Protein AF-A0A0L8VG23-F1 (afdb_monomer_lite)

InterPro domains:
  IPR011577 Cytochrome b561, bacterial/Ni-hydrogenase [PF01292] (13-163)
  IPR016174 Di-haem cytochrome, transmembrane [SSF81342] (13-159)
  IPR051542 Hydrogenase-associated cytochrome [PTHR30485] (13-173)

pLDDT: mean 71.66, std 18.31, range [28.86, 96.94]

Structure (mmCIF, N/CA/C/O backbone):
data_AF-A0A0L8VG23-F1
#
_entry.id   AF-A0A0L8VG23-F1
#
loop_
_atom_site.group_PDB
_atom_site.id
_atom_site.type_symbol
_atom_site.label_atom_id
_atom_site.label_alt_id
_atom_site.label_comp_id
_atom_site.label_asym_id
_atom_site.label_entity_id
_atom_site.label_seq_id
_atom_site.pdbx_PDB_ins_code
_atom_site.Cartn_x
_atom_site.Cartn_y
_atom_site.Cartn_z
_atom_site.occupancy
_atom_site.B_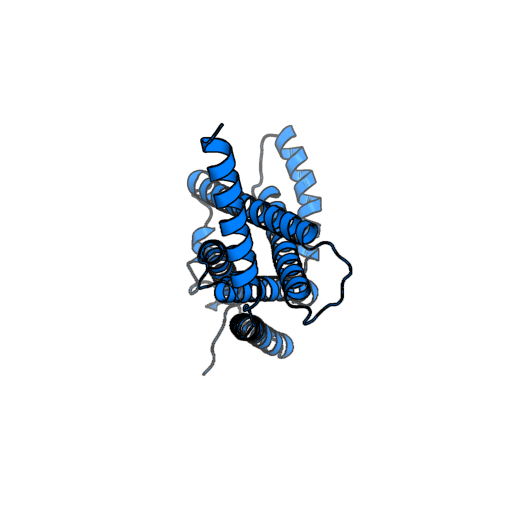iso_or_equiv
_atom_site.auth_seq_id
_atom_site.auth_comp_id
_atom_site.auth_asym_id
_atom_site.auth_atom_id
_atom_site.pdbx_PDB_model_num
ATOM 1 N N . MET A 1 1 ? -33.058 -12.745 -4.933 1.00 34.56 1 MET A N 1
ATOM 2 C CA . MET A 1 1 ? -31.793 -13.229 -4.343 1.00 34.56 1 MET A CA 1
ATOM 3 C C . MET A 1 1 ? -31.110 -12.027 -3.694 1.00 34.56 1 MET A C 1
ATOM 5 O O . MET A 1 1 ? -30.449 -11.268 -4.379 1.00 34.56 1 MET A O 1
ATOM 9 N N . ASN A 1 2 ? -31.400 -11.758 -2.414 1.00 28.86 2 ASN A N 1
ATOM 10 C CA . ASN A 1 2 ? -30.954 -10.539 -1.722 1.00 28.86 2 ASN A CA 1
ATOM 11 C C . ASN A 1 2 ? -29.687 -10.835 -0.917 1.00 28.86 2 ASN A C 1
ATOM 13 O O . ASN A 1 2 ? -29.766 -11.277 0.230 1.00 28.86 2 ASN A O 1
ATOM 17 N N . THR A 1 3 ? -28.518 -10.598 -1.505 1.00 36.22 3 THR A N 1
ATOM 18 C CA . THR A 1 3 ? -27.244 -10.644 -0.782 1.00 36.22 3 THR A CA 1
ATOM 19 C C . THR A 1 3 ? -27.157 -9.429 0.141 1.00 36.22 3 THR A C 1
ATOM 21 O O . THR A 1 3 ? -26.782 -8.338 -0.277 1.00 36.22 3 THR A O 1
ATOM 24 N N . LYS A 1 4 ? -27.553 -9.604 1.408 1.00 44.03 4 LYS A N 1
ATOM 25 C CA . LYS A 1 4 ? -27.347 -8.622 2.482 1.00 44.03 4 LYS A CA 1
ATOM 26 C C . LYS A 1 4 ? -25.858 -8.583 2.831 1.00 44.03 4 LYS A C 1
ATOM 28 O O . LYS A 1 4 ? -25.411 -9.293 3.730 1.00 44.03 4 LYS A O 1
ATOM 33 N N . ILE A 1 5 ? -25.080 -7.782 2.111 1.00 48.81 5 ILE A N 1
ATOM 34 C CA . ILE A 1 5 ? -23.679 -7.546 2.460 1.00 48.81 5 ILE A CA 1
ATOM 35 C C . ILE A 1 5 ? -23.680 -6.539 3.608 1.00 48.81 5 ILE A C 1
ATOM 37 O O . ILE A 1 5 ? -23.921 -5.353 3.422 1.00 48.81 5 ILE A O 1
ATOM 41 N N . SER A 1 6 ? -23.450 -7.006 4.833 1.00 49.41 6 SER A N 1
ATOM 42 C CA . SER A 1 6 ? -23.341 -6.082 5.959 1.00 49.41 6 SER A CA 1
ATOM 43 C C . SER A 1 6 ? -22.133 -5.157 5.751 1.00 49.41 6 SER A C 1
ATOM 45 O O . SER A 1 6 ? -21.069 -5.592 5.316 1.00 49.41 6 SER A O 1
ATOM 47 N N . THR A 1 7 ? -22.247 -3.875 6.098 1.00 50.28 7 THR A N 1
ATOM 48 C CA . THR A 1 7 ? -21.127 -2.909 6.016 1.00 50.28 7 THR A CA 1
ATOM 49 C C . THR A 1 7 ? -19.882 -3.331 6.814 1.00 50.28 7 THR A C 1
ATOM 51 O O . THR A 1 7 ? -18.786 -2.826 6.566 1.00 50.28 7 THR A O 1
ATOM 54 N N . LEU A 1 8 ? -20.036 -4.259 7.767 1.00 49.31 8 LEU A N 1
ATOM 55 C CA . LEU A 1 8 ? -18.946 -4.907 8.494 1.00 49.31 8 LEU A CA 1
ATOM 56 C C . LEU A 1 8 ? -18.201 -5.919 7.606 1.00 49.31 8 LEU A C 1
ATOM 58 O O . LEU A 1 8 ? -16.974 -5.918 7.596 1.00 49.31 8 LEU A O 1
ATOM 62 N N . SER A 1 9 ? -18.929 -6.699 6.800 1.00 60.06 9 SER A N 1
ATOM 63 C CA . SER A 1 9 ? -18.378 -7.662 5.834 1.00 60.06 9 SER A CA 1
ATOM 64 C C . SER A 1 9 ? -17.451 -6.984 4.821 1.00 60.06 9 SER A C 1
ATOM 66 O O . SER A 1 9 ? -16.362 -7.483 4.568 1.00 60.06 9 SER A O 1
ATOM 68 N N . ILE A 1 10 ? -17.826 -5.807 4.309 1.00 66.31 10 ILE A N 1
ATOM 69 C CA . ILE A 1 10 ? -17.029 -5.059 3.315 1.00 66.31 10 ILE A CA 1
ATOM 70 C C . ILE A 1 10 ? -15.673 -4.628 3.892 1.00 66.31 10 ILE A C 1
ATOM 72 O O . ILE A 1 10 ? -14.645 -4.733 3.229 1.00 66.31 10 ILE A O 1
ATOM 76 N N . LYS A 1 11 ? -15.649 -4.173 5.151 1.00 68.19 11 LYS A N 1
ATOM 77 C CA . LYS A 1 11 ? -14.408 -3.745 5.818 1.00 68.19 11 LYS A CA 1
ATOM 78 C C . LYS A 1 11 ? -13.469 -4.919 6.091 1.00 68.19 11 LYS A C 1
ATOM 80 O O . LYS A 1 11 ? -12.262 -4.758 5.946 1.00 68.19 11 LYS A O 1
ATOM 85 N N . SER A 1 12 ? -14.009 -6.074 6.475 1.00 71.00 12 SER A N 1
ATOM 86 C CA . SER A 1 12 ? -13.199 -7.273 6.696 1.00 71.00 12 SER A CA 1
ATOM 87 C C . SER A 1 12 ? -12.631 -7.810 5.385 1.00 71.00 12 SER A C 1
ATOM 89 O O . SER A 1 12 ? -11.445 -8.112 5.331 1.00 71.00 12 SER A O 1
ATOM 91 N N . ILE A 1 13 ? -13.437 -7.867 4.318 1.00 78.00 13 ILE A N 1
ATOM 92 C CA . ILE A 1 13 ? -12.975 -8.292 2.985 1.00 78.00 13 ILE A CA 1
ATOM 93 C C . ILE A 1 13 ? -11.853 -7.372 2.491 1.00 78.00 13 ILE A C 1
ATOM 95 O O . ILE A 1 13 ? -10.824 -7.864 2.047 1.00 78.00 13 ILE A O 1
ATOM 99 N N . PHE A 1 14 ? -12.006 -6.052 2.653 1.00 82.75 14 PHE A N 1
ATOM 100 C CA . PHE A 1 14 ? -10.948 -5.086 2.340 1.00 82.75 14 PHE A CA 1
ATOM 101 C C . PHE A 1 14 ? -9.645 -5.399 3.065 1.00 82.75 14 PHE A C 1
ATOM 103 O O . PHE A 1 14 ? -8.593 -5.455 2.442 1.00 82.75 14 PHE A O 1
ATOM 110 N N . HIS A 1 15 ? -9.720 -5.570 4.386 1.00 83.94 15 HIS A N 1
ATOM 111 C CA . HIS A 1 15 ? -8.539 -5.796 5.206 1.00 83.94 15 HIS A CA 1
ATOM 112 C C . HIS A 1 15 ? -7.821 -7.084 4.800 1.00 83.94 15 HIS A C 1
ATOM 114 O O . HIS A 1 15 ? -6.607 -7.066 4.644 1.00 83.94 15 HIS A O 1
ATOM 120 N N . TRP A 1 16 ? -8.564 -8.169 4.567 1.00 87.81 16 TRP A N 1
ATOM 121 C CA . TRP A 1 16 ? -7.981 -9.436 4.130 1.00 87.81 16 TRP A CA 1
ATOM 122 C C . TRP A 1 16 ? -7.393 -9.360 2.725 1.00 87.81 16 TRP A C 1
ATOM 124 O O . TRP A 1 16 ? -6.304 -9.875 2.512 1.00 87.81 16 TRP A O 1
ATOM 134 N N . PHE A 1 17 ? -8.051 -8.684 1.782 1.00 90.81 17 PHE A N 1
ATOM 135 C CA . PHE A 1 17 ? -7.480 -8.474 0.450 1.00 90.81 17 PHE A CA 1
ATOM 136 C C . PHE A 1 17 ? -6.232 -7.597 0.490 1.00 90.81 17 PHE A C 1
ATOM 138 O O . PHE A 1 17 ? -5.271 -7.893 -0.209 1.00 90.81 17 PHE A O 1
ATOM 145 N N . LEU A 1 18 ? -6.215 -6.564 1.334 1.00 90.50 18 LEU A N 1
ATOM 146 C CA . LEU A 1 18 ? -5.037 -5.727 1.525 1.00 90.50 18 LEU A CA 1
ATOM 147 C C . LEU A 1 18 ? -3.883 -6.526 2.144 1.00 90.50 18 LEU A C 1
ATOM 149 O O . LEU A 1 18 ? -2.765 -6.440 1.655 1.00 90.50 18 LEU A O 1
ATOM 153 N N . ALA A 1 19 ? -4.160 -7.315 3.186 1.00 91.31 19 ALA A N 1
ATOM 154 C CA . ALA A 1 19 ? -3.159 -8.137 3.859 1.00 91.31 19 ALA A CA 1
ATOM 155 C C . ALA A 1 19 ? -2.588 -9.209 2.922 1.00 91.31 19 ALA A C 1
ATOM 157 O O . ALA A 1 19 ? -1.376 -9.295 2.769 1.00 91.31 19 ALA A O 1
ATOM 158 N N . ILE A 1 20 ? -3.451 -9.975 2.245 1.00 93.19 20 ILE A N 1
ATOM 159 C CA . ILE A 1 20 ? -3.029 -11.010 1.291 1.00 93.19 20 ILE A CA 1
ATOM 160 C C . ILE A 1 20 ? -2.290 -10.380 0.108 1.00 93.19 20 ILE A C 1
ATOM 162 O O . ILE A 1 20 ? -1.244 -10.885 -0.277 1.00 93.19 20 ILE A O 1
ATOM 166 N N . GLY A 1 21 ? -2.801 -9.277 -0.447 1.00 92.56 21 GLY A N 1
ATOM 167 C CA . GLY A 1 21 ? -2.172 -8.586 -1.570 1.00 92.56 21 GLY A CA 1
ATOM 168 C C . GLY A 1 21 ? -0.791 -8.041 -1.219 1.00 92.56 21 GLY A C 1
ATOM 169 O O . GLY A 1 21 ? 0.149 -8.249 -1.975 1.00 92.56 21 GLY A O 1
ATOM 170 N N . PHE A 1 22 ? -0.643 -7.416 -0.048 1.00 93.62 22 PHE A N 1
ATOM 171 C CA . PHE A 1 22 ? 0.657 -6.951 0.438 1.00 93.62 22 PHE A CA 1
ATOM 172 C C . PHE A 1 22 ? 1.629 -8.116 0.643 1.00 93.62 22 PHE A C 1
ATOM 174 O O . PHE A 1 22 ? 2.747 -8.071 0.143 1.00 93.62 22 PHE A O 1
ATOM 181 N N . THR A 1 23 ? 1.207 -9.174 1.343 1.00 93.00 23 THR A N 1
ATOM 182 C CA . THR A 1 23 ? 2.065 -10.339 1.591 1.00 93.00 23 THR A CA 1
ATOM 183 C C . THR A 1 23 ? 2.477 -11.023 0.290 1.00 93.00 23 THR A C 1
ATOM 185 O O . THR A 1 23 ? 3.630 -11.414 0.156 1.00 93.00 23 THR A O 1
ATOM 188 N N . ALA A 1 24 ? 1.562 -11.143 -0.674 1.00 92.62 24 ALA A N 1
ATOM 189 C CA . ALA A 1 24 ? 1.871 -11.708 -1.978 1.00 92.62 24 ALA A CA 1
ATOM 190 C C . ALA A 1 24 ? 2.872 -10.838 -2.750 1.00 92.62 24 ALA A C 1
ATOM 192 O O . ALA A 1 24 ? 3.842 -11.392 -3.253 1.00 92.62 24 ALA A O 1
ATOM 193 N N . ALA A 1 25 ? 2.687 -9.510 -2.777 1.00 91.94 25 ALA A N 1
ATOM 194 C CA . ALA A 1 25 ? 3.632 -8.579 -3.402 1.00 91.94 25 ALA A CA 1
ATOM 195 C C . ALA A 1 25 ? 5.033 -8.692 -2.782 1.00 91.94 25 ALA A C 1
ATOM 197 O O . ALA A 1 25 ? 6.009 -8.864 -3.510 1.00 91.94 25 ALA A O 1
ATOM 198 N N . TYR A 1 26 ? 5.109 -8.671 -1.448 1.00 90.56 26 TYR A N 1
ATOM 199 C CA . TYR A 1 26 ? 6.366 -8.751 -0.704 1.00 90.56 26 TYR A CA 1
ATOM 200 C C . TYR A 1 26 ? 7.107 -10.066 -0.969 1.00 90.56 26 TYR A C 1
ATOM 202 O O . TYR A 1 26 ? 8.275 -10.057 -1.317 1.00 90.56 26 TYR A O 1
ATOM 210 N N . ILE A 1 27 ? 6.415 -11.208 -0.896 1.00 90.62 27 ILE A N 1
ATOM 211 C CA . ILE A 1 27 ? 7.039 -12.514 -1.165 1.00 90.62 27 ILE A CA 1
ATOM 212 C C . ILE A 1 27 ? 7.449 -12.644 -2.637 1.00 90.62 27 ILE A C 1
ATOM 214 O O . ILE A 1 27 ? 8.449 -13.281 -2.937 1.00 90.62 27 ILE A O 1
ATOM 218 N N . SER A 1 28 ? 6.670 -12.086 -3.568 1.00 87.44 28 SER A N 1
ATOM 219 C CA . SER A 1 28 ? 6.955 -12.207 -5.003 1.00 87.44 28 SER A CA 1
ATOM 220 C C . SER A 1 28 ? 8.163 -11.402 -5.479 1.00 87.44 28 SER A C 1
ATOM 222 O O . SER A 1 28 ? 8.657 -11.687 -6.565 1.00 87.44 28 SER A O 1
ATOM 224 N N . GLU A 1 29 ? 8.632 -10.433 -4.690 1.00 81.56 29 GLU A N 1
ATOM 225 C CA . GLU A 1 29 ? 9.819 -9.629 -5.003 1.00 81.56 29 GLU A CA 1
ATOM 226 C C . GLU A 1 29 ? 11.081 -10.492 -5.147 1.00 81.56 29 GLU A C 1
ATOM 228 O O . GLU A 1 29 ? 11.854 -10.300 -6.083 1.00 81.56 29 GLU A O 1
ATOM 233 N N . ASP A 1 30 ? 11.227 -11.506 -4.289 1.00 75.44 30 ASP A N 1
ATOM 234 C CA . ASP A 1 30 ? 12.396 -12.394 -4.243 1.00 75.44 30 ASP A CA 1
ATOM 235 C C . ASP A 1 30 ? 12.460 -13.401 -5.410 1.00 75.44 30 ASP A C 1
ATOM 237 O O . ASP A 1 30 ? 13.442 -14.130 -5.564 1.00 75.44 30 ASP A O 1
ATOM 241 N N . PHE A 1 31 ? 11.408 -13.501 -6.232 1.00 74.88 31 PHE A N 1
ATOM 242 C CA . PHE A 1 31 ? 11.322 -14.489 -7.307 1.00 74.88 31 PHE A CA 1
ATOM 243 C C . PHE A 1 31 ? 11.469 -13.835 -8.685 1.00 74.88 31 PHE A C 1
ATOM 245 O O . PHE A 1 31 ? 10.490 -13.355 -9.256 1.00 74.88 31 PHE A O 1
ATOM 252 N N . ASP A 1 32 ? 12.653 -13.952 -9.295 1.00 62.41 32 ASP A N 1
ATOM 253 C CA . ASP A 1 32 ? 12.970 -13.373 -10.619 1.00 62.41 32 ASP A CA 1
ATOM 254 C C . ASP A 1 32 ? 12.030 -13.810 -11.761 1.00 62.41 32 ASP A C 1
ATOM 256 O O . ASP A 1 32 ? 11.875 -13.110 -12.756 1.00 62.41 32 ASP A O 1
ATOM 260 N N . ARG A 1 33 ? 11.361 -14.968 -11.651 1.00 64.69 33 ARG A N 1
ATOM 261 C CA . ARG A 1 33 ? 10.379 -15.431 -12.657 1.00 64.69 33 ARG A CA 1
ATOM 262 C C . ARG A 1 33 ? 8.974 -14.852 -12.481 1.00 64.69 33 ARG A C 1
ATOM 264 O O . ARG A 1 33 ? 8.127 -15.072 -13.344 1.00 64.69 33 ARG A O 1
ATOM 271 N N . ASN A 1 34 ? 8.718 -14.145 -11.384 1.00 71.00 34 ASN A N 1
ATOM 272 C CA . ASN A 1 34 ? 7.390 -13.694 -10.979 1.00 71.00 34 ASN A CA 1
ATOM 273 C C . ASN A 1 34 ? 7.326 -12.175 -10.759 1.00 71.00 34 ASN A C 1
ATOM 275 O O . ASN A 1 34 ? 6.441 -11.707 -10.048 1.00 71.00 34 ASN A O 1
ATOM 279 N N . GLU A 1 35 ? 8.190 -11.385 -11.400 1.00 79.38 35 GLU A N 1
ATOM 280 C CA . GLU A 1 35 ? 8.166 -9.916 -11.282 1.00 79.38 35 GLU A CA 1
ATOM 281 C C . GLU A 1 35 ? 6.785 -9.327 -11.636 1.00 79.38 35 GLU A C 1
ATOM 283 O O . GLU A 1 35 ? 6.275 -8.446 -10.945 1.00 79.38 35 GLU A O 1
ATOM 288 N N . ASN A 1 36 ? 6.094 -9.921 -12.616 1.00 86.88 36 ASN A N 1
ATOM 289 C CA . ASN A 1 36 ? 4.702 -9.593 -12.947 1.00 86.88 36 ASN A CA 1
ATOM 290 C C . ASN A 1 36 ? 3.725 -9.770 -11.786 1.00 86.88 36 ASN A C 1
ATOM 292 O O . ASN A 1 36 ? 2.768 -9.009 -11.657 1.00 86.88 36 ASN A O 1
ATOM 296 N N . VAL A 1 37 ? 3.958 -10.760 -10.928 1.00 89.81 37 VAL A N 1
ATOM 297 C CA . VAL A 1 37 ? 3.138 -10.999 -9.739 1.00 89.81 37 VAL A CA 1
ATOM 298 C C . VAL A 1 37 ? 3.346 -9.871 -8.732 1.00 89.81 37 VAL A C 1
ATOM 300 O O . VAL A 1 37 ? 2.361 -9.364 -8.190 1.00 89.81 37 VAL A O 1
ATOM 303 N N . HIS A 1 38 ? 4.590 -9.418 -8.548 1.00 91.69 38 HIS A N 1
ATOM 304 C CA . HIS A 1 38 ? 4.899 -8.266 -7.702 1.00 91.69 38 HIS A CA 1
ATOM 305 C C . HIS A 1 38 ? 4.207 -7.001 -8.222 1.00 91.69 38 HIS A C 1
ATOM 307 O O . HIS A 1 38 ? 3.475 -6.349 -7.471 1.00 91.69 38 HIS A O 1
ATOM 313 N N . TYR A 1 39 ? 4.326 -6.699 -9.519 1.00 89.94 39 TYR A N 1
ATOM 314 C CA . TYR A 1 39 ? 3.660 -5.541 -10.127 1.00 89.94 39 TYR A CA 1
ATOM 315 C C . TYR A 1 39 ? 2.130 -5.625 -10.031 1.00 89.94 39 TYR A C 1
ATOM 317 O O . TYR A 1 39 ? 1.469 -4.651 -9.655 1.00 89.94 39 TYR A O 1
ATOM 325 N N . ALA A 1 40 ? 1.553 -6.797 -10.306 1.00 92.56 40 ALA A N 1
ATOM 326 C CA . ALA A 1 40 ? 0.116 -7.029 -10.219 1.00 92.56 40 ALA A CA 1
ATOM 327 C C . ALA A 1 40 ? -0.428 -6.811 -8.808 1.00 92.56 40 ALA A C 1
ATOM 329 O O . ALA A 1 40 ? -1.419 -6.093 -8.630 1.00 92.56 40 ALA A O 1
ATOM 330 N N . PHE A 1 41 ? 0.214 -7.393 -7.794 1.00 94.44 41 PHE A N 1
ATOM 331 C CA . PHE A 1 41 ? -0.216 -7.207 -6.413 1.00 94.44 41 PHE A CA 1
ATOM 332 C C . PHE A 1 41 ? 0.089 -5.799 -5.888 1.00 94.44 41 PHE A C 1
ATOM 334 O O . PHE A 1 41 ? -0.730 -5.252 -5.147 1.00 94.44 41 PHE A O 1
ATOM 341 N N . GLY A 1 42 ? 1.178 -5.165 -6.326 1.00 92.94 42 GLY A N 1
ATOM 342 C CA . GLY A 1 42 ? 1.486 -3.767 -6.023 1.00 92.94 42 GLY A CA 1
ATOM 343 C C . GLY A 1 42 ? 0.400 -2.810 -6.524 1.00 92.94 42 GLY A C 1
ATOM 344 O O . GLY A 1 42 ? -0.096 -1.975 -5.758 1.00 92.94 42 GLY A O 1
ATOM 345 N N . LEU A 1 43 ? -0.051 -2.978 -7.773 1.00 93.50 43 LEU A N 1
ATOM 346 C CA . LEU A 1 43 ? -1.169 -2.219 -8.348 1.00 93.50 43 LEU A CA 1
ATOM 347 C C . LEU A 1 43 ? -2.507 -2.547 -7.677 1.00 93.50 43 LEU A C 1
ATOM 349 O O . LEU A 1 43 ? -3.307 -1.646 -7.411 1.00 93.50 43 LEU A O 1
ATOM 353 N N . PHE A 1 44 ? -2.748 -3.819 -7.355 1.00 94.62 44 PHE A N 1
ATOM 354 C CA . PHE A 1 44 ? -3.942 -4.261 -6.632 1.00 94.62 44 PHE A CA 1
ATOM 355 C C . PHE A 1 44 ? -4.056 -3.593 -5.254 1.00 94.62 44 PHE A C 1
ATOM 357 O O . PHE A 1 44 ? -5.105 -3.037 -4.912 1.00 94.62 44 PHE A O 1
ATOM 364 N N . VAL A 1 45 ? -2.969 -3.598 -4.478 1.00 94.56 45 VAL A N 1
ATOM 365 C CA . VAL A 1 45 ? -2.876 -2.950 -3.161 1.00 94.56 45 VAL A CA 1
ATOM 366 C C . VAL A 1 45 ? -3.071 -1.439 -3.284 1.00 94.56 45 VAL A C 1
ATOM 368 O O . VAL A 1 45 ? -3.887 -0.870 -2.552 1.00 94.56 45 VAL A O 1
ATOM 371 N N . GLY A 1 46 ? -2.399 -0.792 -4.240 1.00 93.88 46 GLY A N 1
ATOM 372 C CA . GLY A 1 46 ? -2.557 0.640 -4.503 1.00 93.88 46 GLY A CA 1
ATOM 373 C C . GLY A 1 46 ? -3.992 1.025 -4.832 1.00 93.88 46 GLY A C 1
ATOM 374 O O . GLY A 1 46 ? -4.546 1.943 -4.222 1.00 93.88 46 GLY A O 1
ATOM 375 N N . ALA A 1 47 ? -4.631 0.276 -5.734 1.00 92.62 47 ALA A N 1
ATOM 376 C CA . ALA A 1 47 ? -6.030 0.472 -6.085 1.00 92.62 47 ALA A CA 1
ATOM 377 C C . ALA A 1 47 ? -6.926 0.325 -4.846 1.00 92.62 47 ALA A C 1
ATOM 379 O O . ALA A 1 47 ? -7.689 1.241 -4.533 1.00 92.62 47 ALA A O 1
ATOM 380 N N . LEU A 1 48 ? -6.796 -0.766 -4.084 1.00 91.69 48 LEU A N 1
ATOM 381 C CA . LEU A 1 48 ? -7.559 -0.979 -2.849 1.00 91.69 48 LEU A CA 1
ATOM 382 C C . LEU A 1 48 ? -7.446 0.213 -1.884 1.00 91.69 48 LEU A C 1
ATOM 384 O O . LEU A 1 48 ? -8.469 0.702 -1.384 1.00 91.69 48 LEU A O 1
ATOM 388 N N . ILE A 1 49 ? -6.228 0.702 -1.635 1.00 91.25 49 ILE A N 1
ATOM 389 C CA . ILE A 1 49 ? -5.972 1.841 -0.743 1.00 91.25 49 ILE A CA 1
ATOM 390 C C . ILE A 1 49 ? -6.564 3.138 -1.312 1.00 91.25 49 ILE A C 1
ATOM 392 O O . ILE A 1 49 ? -7.252 3.864 -0.590 1.00 91.25 49 ILE A O 1
ATOM 396 N N . MET A 1 50 ? -6.366 3.420 -2.598 1.00 89.38 50 MET A N 1
ATOM 397 C CA . MET A 1 50 ? -6.894 4.618 -3.257 1.00 89.38 50 MET A CA 1
ATOM 398 C C . MET A 1 50 ? -8.422 4.669 -3.170 1.00 89.38 50 MET A C 1
ATOM 400 O O . MET A 1 50 ? -9.010 5.657 -2.719 1.00 89.38 50 MET A O 1
ATOM 404 N N . PHE A 1 51 ? -9.081 3.555 -3.490 1.00 84.44 51 PHE A N 1
ATOM 405 C CA . PHE A 1 51 ? -10.525 3.414 -3.337 1.00 84.44 51 PHE A CA 1
ATOM 406 C C . PHE A 1 51 ? -10.979 3.594 -1.890 1.00 84.44 51 PHE A C 1
ATOM 408 O O . PHE A 1 51 ? -12.013 4.219 -1.629 1.00 84.44 51 PHE A O 1
ATOM 415 N N . ARG A 1 52 ? -10.211 3.070 -0.930 1.00 82.62 52 ARG A N 1
ATOM 416 C CA . ARG A 1 52 ? -10.496 3.234 0.496 1.00 82.62 52 ARG A CA 1
ATOM 417 C C . ARG A 1 52 ? -10.449 4.700 0.918 1.00 82.62 52 ARG A C 1
ATOM 419 O O . ARG A 1 52 ? -11.327 5.129 1.672 1.00 82.62 52 ARG A O 1
ATOM 426 N N . ILE A 1 53 ? -9.464 5.447 0.433 1.00 82.56 53 ILE A N 1
ATOM 427 C CA . ILE A 1 53 ? -9.308 6.876 0.707 1.00 82.56 53 ILE A CA 1
ATOM 428 C C . ILE A 1 53 ? -10.487 7.651 0.109 1.00 82.56 53 ILE A C 1
ATOM 430 O O . ILE A 1 53 ? -11.163 8.374 0.843 1.00 82.56 53 ILE A O 1
ATOM 434 N N . ILE A 1 54 ? -10.817 7.427 -1.169 1.00 81.38 54 ILE A N 1
ATOM 435 C CA . ILE A 1 54 ? -11.963 8.068 -1.842 1.00 81.38 54 ILE A CA 1
ATOM 436 C C . ILE A 1 54 ? -13.266 7.780 -1.084 1.00 81.38 54 ILE A C 1
ATOM 438 O O . ILE A 1 54 ? -14.042 8.695 -0.797 1.00 81.38 54 ILE A O 1
ATOM 442 N N . TYR A 1 55 ? -13.490 6.529 -0.675 1.00 75.44 55 TYR A N 1
ATOM 443 C CA . TYR A 1 55 ? -14.668 6.164 0.114 1.00 75.44 55 TYR A CA 1
ATOM 444 C C . TYR A 1 55 ? -14.712 6.864 1.478 1.00 75.44 55 TYR A C 1
ATOM 446 O O . TYR A 1 55 ? -15.792 7.198 1.968 1.00 75.44 55 TYR A O 1
ATOM 454 N N . GLY A 1 56 ? -13.554 7.122 2.088 1.00 70.75 56 GLY A N 1
ATOM 455 C CA . GLY A 1 56 ? -13.453 7.897 3.322 1.00 70.75 56 GLY A CA 1
ATOM 456 C C . GLY A 1 56 ? -13.873 9.366 3.171 1.00 70.75 56 GLY A C 1
ATOM 457 O O . GLY A 1 56 ? -14.254 9.996 4.159 1.00 70.75 56 GLY A O 1
ATOM 458 N N . PHE A 1 57 ? -13.844 9.919 1.955 1.00 68.44 57 PHE A N 1
ATOM 459 C CA . PHE A 1 57 ? -14.339 11.269 1.663 1.00 68.44 57 PHE A CA 1
ATOM 460 C C . PHE A 1 57 ? -15.803 11.282 1.208 1.00 68.44 57 PHE A C 1
ATOM 462 O O . PHE A 1 57 ? -16.564 12.147 1.642 1.00 68.44 57 PHE A O 1
ATOM 469 N N . VAL A 1 58 ? -16.198 10.325 0.365 1.00 66.25 58 VAL A N 1
ATOM 470 C CA . VAL A 1 58 ? -17.497 10.311 -0.337 1.00 66.25 58 VAL A CA 1
ATOM 471 C C . VAL A 1 58 ? -18.578 9.504 0.406 1.00 66.25 58 VAL A C 1
ATOM 473 O O . VAL A 1 58 ? -19.775 9.713 0.204 1.00 66.25 58 VAL A O 1
ATOM 476 N N . GLY A 1 59 ? -18.186 8.582 1.289 1.00 61.59 59 GLY A N 1
ATOM 477 C CA . GLY A 1 59 ? -19.101 7.713 2.030 1.00 61.59 59 GLY A CA 1
ATOM 478 C C . GLY A 1 59 ? -20.000 8.445 3.048 1.00 61.59 59 GLY A C 1
ATOM 479 O O . GLY A 1 59 ? -19.772 9.608 3.384 1.00 61.59 59 GLY A O 1
ATOM 480 N N . PRO A 1 60 ? -21.037 7.769 3.591 1.00 56.00 60 PRO A N 1
ATOM 481 C CA . PRO A 1 60 ? -21.959 8.355 4.575 1.00 56.00 60 PRO A CA 1
ATOM 482 C C . PRO A 1 60 ? -21.210 8.925 5.795 1.00 56.00 60 PRO A C 1
ATOM 484 O O . PRO A 1 60 ? -20.105 8.486 6.081 1.00 56.00 60 PRO A O 1
ATOM 487 N N . LYS A 1 61 ? -21.812 9.844 6.576 1.00 47.44 61 LYS A N 1
ATOM 488 C CA . LYS A 1 61 ? -21.173 10.541 7.730 1.00 47.44 61 LYS A CA 1
ATOM 489 C C . LYS A 1 61 ? -20.345 9.644 8.683 1.00 47.44 61 LYS A C 1
ATOM 491 O O . LYS A 1 61 ? -19.410 10.135 9.300 1.00 47.44 61 LYS A O 1
ATOM 496 N N . TRP A 1 62 ? -20.651 8.347 8.774 1.00 45.94 62 TRP A N 1
ATOM 497 C CA . TRP A 1 62 ? -19.949 7.326 9.574 1.00 45.94 62 TRP A CA 1
ATOM 498 C C . TRP A 1 62 ? -18.663 6.754 8.937 1.00 45.94 62 TRP A C 1
ATOM 500 O O . TRP A 1 62 ? -17.907 6.055 9.606 1.00 45.94 62 TRP A O 1
ATOM 510 N N . ALA A 1 63 ? -18.440 7.003 7.648 1.00 45.94 63 ALA A N 1
ATOM 511 C CA . ALA A 1 63 ? -17.238 6.681 6.881 1.00 45.94 63 ALA A CA 1
ATOM 512 C C . ALA A 1 63 ? -16.317 7.904 6.697 1.00 45.94 63 ALA A C 1
ATOM 514 O O . ALA A 1 63 ? -15.189 7.742 6.249 1.00 45.94 63 ALA A O 1
ATOM 515 N N . SER A 1 64 ? -16.782 9.104 7.072 1.00 51.06 64 SER A N 1
ATOM 516 C CA . SER A 1 64 ? -16.064 10.363 6.872 1.00 51.06 64 SER A CA 1
ATOM 517 C C . SER A 1 64 ? -14.821 10.485 7.758 1.00 51.06 64 SER A C 1
ATOM 519 O O . SER A 1 64 ? -14.919 10.386 8.986 1.00 51.06 64 SER A O 1
ATOM 521 N N . TYR A 1 65 ? -13.680 10.845 7.156 1.00 51.09 65 TYR A N 1
ATOM 522 C CA . TYR A 1 65 ? -12.450 11.257 7.858 1.00 51.09 65 TYR A CA 1
ATOM 523 C C . TYR A 1 65 ? -12.677 12.340 8.926 1.00 51.09 65 TYR A C 1
ATOM 525 O O . TYR A 1 65 ? -11.886 12.446 9.862 1.00 51.09 65 TYR A O 1
ATOM 533 N N . LYS A 1 66 ? -13.770 13.117 8.859 1.00 43.72 66 LYS A N 1
ATOM 534 C CA . LYS A 1 66 ? -14.118 14.095 9.904 1.00 43.72 66 LYS A CA 1
ATOM 535 C C . LYS A 1 66 ? -14.334 13.436 11.268 1.00 43.72 66 LYS A C 1
ATOM 537 O O . LYS A 1 66 ? -13.891 13.989 12.265 1.00 43.72 66 LYS A O 1
ATOM 542 N N . VAL A 1 67 ? -14.934 12.245 11.333 1.00 48.84 67 VAL A N 1
ATOM 543 C CA . VAL A 1 67 ? -15.105 11.508 12.602 1.00 48.84 67 VAL A CA 1
ATOM 544 C C . VAL A 1 67 ? -13.755 11.005 13.132 1.00 48.84 67 VAL A C 1
ATOM 546 O O . VAL A 1 67 ? -13.532 10.978 14.339 1.00 48.84 67 VAL A O 1
ATOM 549 N N . PHE A 1 68 ? -12.826 10.686 12.230 1.00 51.19 68 PHE A N 1
ATOM 550 C CA . PHE A 1 68 ? -11.475 10.237 12.557 1.00 51.19 68 PHE A CA 1
ATOM 551 C C . PHE A 1 68 ? -10.577 11.382 13.065 1.00 51.19 68 PHE A C 1
ATOM 553 O O . PHE A 1 68 ? -9.960 11.265 14.120 1.00 51.19 68 PHE A O 1
ATOM 560 N N . LEU A 1 69 ? -10.583 12.535 12.385 1.00 47.72 69 LEU A N 1
ATOM 561 C CA . LEU A 1 69 ? -9.849 13.750 12.774 1.00 47.72 69 LEU A CA 1
ATOM 562 C C . LEU A 1 69 ? -10.400 14.399 14.057 1.00 47.72 69 LEU A C 1
ATOM 564 O O . LEU A 1 69 ? -9.626 14.890 14.881 1.00 47.72 69 LEU A O 1
ATOM 568 N N . ILE A 1 70 ? -11.723 14.369 14.263 1.00 45.91 70 ILE A N 1
ATOM 569 C CA . ILE A 1 70 ? -12.352 14.772 15.535 1.00 45.91 70 ILE A CA 1
ATOM 570 C C . ILE A 1 70 ? -11.931 13.817 16.666 1.00 45.91 70 ILE A C 1
ATOM 572 O O . ILE A 1 70 ? -11.719 14.259 17.796 1.00 45.91 70 ILE A O 1
ATOM 576 N N . GLY A 1 71 ? -11.731 12.531 16.354 1.00 44.75 71 GLY A N 1
ATOM 577 C CA . GLY A 1 71 ? -11.093 11.563 17.244 1.00 44.75 71 GLY A CA 1
ATOM 578 C C . GLY A 1 71 ? -9.684 11.998 17.648 1.00 44.75 71 GLY A C 1
ATOM 579 O O . GLY A 1 71 ? -9.429 12.144 18.837 1.00 44.75 71 GLY A O 1
ATOM 580 N N . ILE A 1 72 ? -8.808 12.304 16.686 1.00 49.09 72 ILE A N 1
ATOM 581 C CA . ILE A 1 72 ? -7.403 12.684 16.938 1.00 49.09 72 ILE A CA 1
ATOM 582 C C . ILE A 1 72 ? -7.287 13.886 17.896 1.00 49.09 72 ILE A C 1
ATOM 584 O O . ILE A 1 72 ? -6.555 13.803 18.882 1.00 49.09 72 ILE A O 1
ATOM 588 N N . LYS A 1 73 ? -8.047 14.974 17.682 1.00 49.19 73 LYS A N 1
ATOM 589 C CA . LYS A 1 73 ? -7.999 16.165 18.563 1.00 49.19 73 LYS A CA 1
ATOM 590 C C . LYS A 1 73 ? -8.511 15.905 19.987 1.00 49.19 73 LYS A C 1
ATOM 592 O O . LYS A 1 73 ? -7.928 16.405 20.944 1.00 49.19 73 LYS A O 1
ATOM 597 N N . ASN A 1 74 ? -9.572 15.113 20.152 1.00 48.75 74 ASN A N 1
ATOM 598 C CA . ASN A 1 74 ? -10.087 14.761 21.485 1.00 48.75 74 ASN A CA 1
ATOM 599 C C . ASN A 1 74 ? -9.223 13.694 22.191 1.00 48.75 74 ASN A C 1
ATOM 601 O O . ASN A 1 74 ? -9.261 13.548 23.417 1.00 48.75 74 ASN A O 1
ATOM 605 N N . GLN A 1 75 ? -8.426 12.948 21.428 1.00 47.91 75 GLN A N 1
ATOM 606 C CA . GLN A 1 75 ? -7.591 11.857 21.914 1.00 47.91 75 GLN A CA 1
ATOM 607 C C . GLN A 1 75 ? -6.191 12.311 22.350 1.00 47.91 75 GLN A C 1
ATOM 609 O O . GLN A 1 75 ? -5.678 11.777 23.333 1.00 47.91 75 GLN A O 1
ATOM 614 N N . THR A 1 76 ? -5.596 13.333 21.724 1.00 49.31 76 THR A N 1
ATOM 615 C CA . THR A 1 76 ? -4.338 13.941 22.210 1.00 49.31 76 THR A CA 1
ATOM 616 C C . THR A 1 76 ? -4.520 14.601 23.579 1.00 49.31 76 THR A C 1
ATOM 618 O O . THR A 1 76 ? -3.684 14.434 24.466 1.00 49.31 76 THR A O 1
ATOM 621 N N . ALA A 1 77 ? -5.672 15.238 23.816 1.00 51.00 77 ALA A N 1
ATOM 622 C CA . ALA A 1 77 ? -6.071 15.717 25.142 1.00 51.00 77 ALA A CA 1
ATOM 623 C C . ALA A 1 77 ? -6.221 14.572 26.170 1.00 51.00 77 ALA A C 1
ATOM 625 O O . ALA A 1 77 ? -5.979 14.763 27.364 1.00 51.00 77 ALA A O 1
ATOM 626 N N . SER A 1 78 ? -6.579 13.364 25.716 1.00 46.69 78 SER A N 1
ATOM 627 C CA . SER A 1 78 ? -6.648 12.168 26.567 1.00 46.69 78 SER A CA 1
ATOM 628 C C . SER A 1 78 ? -5.266 11.579 26.867 1.00 46.69 78 SER A C 1
ATOM 630 O O . SER A 1 78 ? -5.039 11.164 27.997 1.00 46.69 78 SER A O 1
ATOM 632 N N . LEU A 1 79 ? -4.322 11.612 25.919 1.00 48.97 79 LEU A N 1
ATOM 633 C CA . LEU A 1 79 ? -2.911 11.240 26.129 1.00 48.97 79 LEU A CA 1
ATOM 634 C C . LEU A 1 79 ? -2.233 12.116 27.188 1.00 48.97 79 LEU A C 1
ATOM 636 O O . LEU A 1 79 ? -1.600 11.600 28.105 1.00 48.97 79 LEU A O 1
ATOM 640 N N . VAL A 1 80 ? -2.447 13.432 27.138 1.00 54.84 80 VAL A N 1
ATOM 641 C CA . VAL A 1 80 ? -1.931 14.356 28.164 1.00 54.84 80 VAL A CA 1
ATOM 642 C C . VAL A 1 80 ? -2.549 14.073 29.543 1.00 54.84 80 VAL A C 1
ATOM 644 O O . VAL A 1 80 ? -1.875 14.185 30.567 1.00 54.84 80 VAL A O 1
ATOM 647 N N . ASN A 1 81 ? -3.817 13.651 29.593 1.00 45.62 81 ASN A N 1
ATOM 648 C CA . ASN A 1 81 ? -4.482 13.264 30.842 1.00 45.62 81 ASN A CA 1
ATOM 649 C C . ASN A 1 81 ? -4.086 11.867 31.356 1.00 45.62 81 ASN A C 1
ATOM 651 O O . ASN A 1 81 ? -4.125 11.650 32.568 1.00 45.62 81 ASN A O 1
ATOM 655 N N . LEU A 1 82 ? -3.667 10.944 30.483 1.00 47.97 82 LEU A N 1
ATOM 656 C CA . LEU A 1 82 ? -3.100 9.643 30.862 1.00 47.97 82 LEU A CA 1
ATOM 657 C C . LEU A 1 82 ? -1.807 9.820 31.660 1.00 47.97 82 LEU A C 1
ATOM 659 O O . LEU A 1 82 ? -1.695 9.278 32.759 1.00 47.97 82 LEU A O 1
ATOM 663 N N . PHE A 1 83 ? -0.898 10.660 31.157 1.00 51.84 83 PHE A N 1
ATOM 664 C CA . PHE A 1 83 ? 0.353 10.998 31.840 1.00 51.84 83 PHE A CA 1
ATOM 665 C C . PHE A 1 83 ? 0.142 11.773 33.151 1.00 51.84 83 PHE A C 1
ATOM 667 O O . PHE A 1 83 ? 0.987 11.708 34.036 1.00 51.84 83 PHE A O 1
ATOM 674 N N . LYS A 1 84 ? -0.987 12.482 33.309 1.00 48.94 84 LYS A N 1
ATOM 675 C CA . LYS A 1 84 ? -1.271 13.288 34.511 1.00 48.94 84 LYS A CA 1
ATOM 676 C C . LYS A 1 84 ? -2.108 12.598 35.594 1.00 48.94 84 LYS A C 1
ATOM 678 O O . LYS A 1 84 ? -2.009 13.012 36.744 1.00 48.94 84 LYS A O 1
ATOM 683 N N . LYS A 1 85 ? -2.993 11.641 35.272 1.00 44.84 85 LYS A N 1
ATOM 684 C CA . LYS A 1 85 ? -4.028 11.176 36.231 1.00 44.84 85 LYS A CA 1
ATOM 685 C C . LYS A 1 85 ? -4.252 9.662 36.325 1.00 44.84 85 LYS A C 1
ATOM 687 O O . LYS A 1 85 ? -5.125 9.252 37.089 1.00 44.84 85 LYS A O 1
ATOM 692 N N . GLY A 1 86 ? -3.519 8.825 35.585 1.00 43.88 86 GLY A N 1
ATOM 693 C CA . GLY A 1 86 ? -3.523 7.363 35.782 1.00 43.88 86 GLY A CA 1
ATOM 694 C C . GLY A 1 86 ? -4.877 6.646 35.615 1.00 43.88 86 GLY A C 1
ATOM 695 O O . GLY A 1 86 ? -5.001 5.482 35.979 1.00 43.88 86 GLY A O 1
ATOM 696 N N . LYS A 1 87 ? -5.913 7.307 35.080 1.00 40.06 87 LYS A N 1
ATOM 697 C CA . LYS A 1 87 ? -7.242 6.716 34.851 1.00 40.06 87 LYS A CA 1
ATOM 698 C C . LYS A 1 87 ? -7.636 6.879 33.390 1.00 40.06 87 LYS A C 1
ATOM 700 O O . LYS A 1 87 ? -8.123 7.924 32.967 1.00 40.06 87 LYS A O 1
ATOM 705 N N . ALA A 1 88 ? -7.420 5.820 32.622 1.00 42.91 88 ALA A N 1
ATOM 706 C CA . ALA A 1 88 ? -7.803 5.733 31.225 1.00 42.91 88 ALA A CA 1
ATOM 707 C C . ALA A 1 88 ? -9.271 5.299 31.101 1.00 42.91 88 ALA A C 1
ATOM 709 O O . ALA A 1 88 ? -9.632 4.180 31.467 1.00 42.91 88 ALA A O 1
ATOM 710 N N . LYS A 1 89 ? -10.131 6.142 30.521 1.00 40.44 89 LYS A N 1
ATOM 711 C CA . LYS A 1 89 ? -11.377 5.655 29.915 1.00 40.44 89 LYS A CA 1
ATOM 712 C C . LYS A 1 89 ? -11.015 5.184 28.502 1.00 40.44 89 LYS A C 1
ATOM 714 O O . LYS A 1 89 ? -11.016 5.972 27.563 1.00 40.44 89 LYS A O 1
ATOM 719 N N . TYR A 1 90 ? -10.603 3.920 28.391 1.00 46.03 90 TYR A N 1
ATOM 720 C CA . TYR A 1 90 ? -10.192 3.265 27.144 1.00 46.03 90 TYR A CA 1
ATOM 721 C C . TYR A 1 90 ? -11.357 3.218 26.149 1.00 46.03 90 TYR A C 1
ATOM 723 O O . TYR A 1 90 ? -12.194 2.322 26.215 1.00 46.03 90 TYR A O 1
ATOM 731 N N . ILE A 1 91 ? -11.447 4.197 25.248 1.00 43.94 91 ILE A N 1
ATOM 732 C CA . ILE A 1 91 ? -12.459 4.189 24.177 1.00 43.94 91 ILE A CA 1
ATOM 733 C C . ILE A 1 91 ? -11.834 4.079 22.777 1.00 43.94 91 ILE A C 1
ATOM 735 O O . ILE A 1 91 ? -12.511 3.651 21.852 1.00 43.94 91 ILE A O 1
ATOM 739 N N . SER A 1 92 ? -10.534 4.321 22.610 1.00 51.41 92 SER A N 1
ATOM 740 C CA . SER A 1 92 ? -9.805 4.043 21.361 1.00 51.41 92 SER A CA 1
ATOM 741 C C . SER A 1 92 ? -8.332 4.376 21.571 1.00 51.41 92 SER A C 1
ATOM 743 O O . SER A 1 92 ? -8.047 5.491 22.007 1.00 51.41 92 SER A O 1
ATOM 745 N N . ASN A 1 93 ? -7.409 3.453 21.288 1.00 57.50 93 ASN A N 1
ATOM 746 C CA . ASN A 1 93 ? -5.973 3.722 21.375 1.00 57.50 93 ASN A CA 1
ATOM 747 C C . ASN A 1 93 ? -5.592 4.776 20.304 1.00 57.50 93 ASN A C 1
ATOM 749 O O . ASN A 1 93 ? -5.678 4.473 19.110 1.00 57.50 93 ASN A O 1
ATOM 753 N N . PRO A 1 94 ? -5.211 6.012 20.684 1.00 61.47 94 PRO A N 1
ATOM 754 C CA . PRO A 1 94 ? -4.899 7.072 19.721 1.00 61.47 94 PRO A CA 1
ATOM 755 C C . PRO A 1 94 ? -3.723 6.698 18.824 1.00 61.47 94 PRO A C 1
ATOM 757 O O . PRO A 1 94 ? -3.700 7.038 17.641 1.00 61.47 94 PRO A O 1
ATOM 760 N N . LEU A 1 95 ? -2.790 5.924 19.380 1.00 65.19 95 LEU A N 1
ATOM 761 C CA . LEU A 1 95 ? -1.631 5.417 18.668 1.00 65.19 95 LEU A CA 1
ATOM 762 C C . LEU A 1 95 ? -2.048 4.465 17.542 1.00 65.19 95 LEU A C 1
ATOM 764 O O . LEU A 1 95 ? -1.557 4.589 16.427 1.00 65.19 95 LEU A O 1
ATOM 768 N N . ALA A 1 96 ? -3.035 3.595 17.786 1.00 68.94 96 ALA A N 1
ATOM 769 C CA . ALA A 1 96 ? -3.550 2.686 16.763 1.00 68.94 96 ALA A CA 1
ATOM 770 C C . ALA A 1 96 ? -4.174 3.443 15.580 1.00 68.94 96 ALA A C 1
ATOM 772 O O . ALA A 1 96 ? -3.995 3.051 14.432 1.00 68.94 96 ALA A O 1
ATOM 773 N N . SER A 1 97 ? -4.863 4.561 15.833 1.00 69.50 97 SER A N 1
ATOM 774 C CA . SER A 1 97 ? -5.438 5.379 14.755 1.00 69.50 97 SER A CA 1
ATOM 775 C C . SER A 1 97 ? -4.346 6.040 13.905 1.00 69.50 97 SER A C 1
ATOM 777 O O . SER A 1 97 ? -4.438 6.038 12.679 1.00 69.50 97 SER A O 1
ATOM 779 N N . ILE A 1 98 ? -3.284 6.551 14.532 1.00 77.31 98 ILE A N 1
ATOM 780 C CA . ILE A 1 98 ? -2.148 7.143 13.811 1.00 77.31 98 ILE A CA 1
ATOM 781 C C . ILE A 1 98 ? -1.456 6.084 12.945 1.00 77.31 98 ILE A C 1
ATOM 783 O O . ILE A 1 98 ? -1.280 6.311 11.751 1.00 77.31 98 ILE A O 1
ATOM 787 N N . VAL A 1 99 ? -1.163 4.906 13.506 1.00 84.25 99 VAL A N 1
ATOM 788 C CA . VAL A 1 99 ? -0.531 3.797 12.770 1.00 84.25 99 VAL A CA 1
ATOM 789 C C . VAL A 1 99 ? -1.370 3.386 11.557 1.00 84.25 99 VAL A C 1
ATOM 791 O O . VAL A 1 99 ? -0.830 3.244 10.466 1.00 84.25 99 VAL A O 1
ATOM 794 N N . MET A 1 100 ? -2.697 3.278 11.699 1.00 83.19 100 MET A N 1
ATOM 795 C CA . MET A 1 100 ? -3.575 2.951 10.567 1.00 83.19 100 MET A CA 1
ATOM 796 C C . MET A 1 100 ? -3.552 4.011 9.460 1.00 83.19 100 MET A C 1
ATOM 798 O O . MET A 1 100 ? -3.637 3.666 8.282 1.00 83.19 100 MET A O 1
ATOM 802 N N . LEU A 1 101 ? -3.456 5.296 9.813 1.00 83.62 101 LEU A N 1
ATOM 803 C CA . LEU A 1 101 ? -3.338 6.366 8.822 1.00 83.62 101 LEU A CA 1
ATOM 804 C C . LEU A 1 101 ? -1.981 6.310 8.112 1.00 83.62 101 LEU A C 1
ATOM 806 O O . LEU A 1 101 ? -1.942 6.416 6.888 1.00 83.62 101 LEU A O 1
ATOM 810 N N . CYS A 1 102 ? -0.899 6.096 8.863 1.00 88.50 102 CYS A N 1
ATOM 811 C CA . CYS A 1 102 ? 0.438 5.908 8.307 1.00 88.50 102 CYS A CA 1
ATOM 812 C C . CYS A 1 102 ? 0.472 4.722 7.338 1.00 88.50 102 CYS A C 1
ATOM 814 O O . CYS A 1 102 ? 0.963 4.884 6.230 1.00 88.50 102 CYS A O 1
ATOM 816 N N . ILE A 1 103 ? -0.128 3.582 7.696 1.00 90.94 103 ILE A N 1
ATOM 817 C CA . ILE A 1 103 ? -0.260 2.407 6.818 1.00 90.94 103 ILE A CA 1
ATOM 818 C C . ILE A 1 103 ? -0.931 2.768 5.487 1.00 90.94 103 ILE A C 1
ATOM 820 O O . ILE A 1 103 ? -0.438 2.385 4.431 1.00 90.94 103 ILE A O 1
ATOM 824 N N . LEU A 1 104 ? -2.035 3.523 5.514 1.00 90.56 104 LEU A N 1
ATOM 825 C CA . LEU A 1 104 ? -2.735 3.908 4.284 1.00 90.56 104 LEU A CA 1
ATOM 826 C C . LEU A 1 104 ? -1.914 4.876 3.423 1.00 90.56 104 LEU A C 1
ATOM 828 O O . LEU A 1 104 ? -1.905 4.739 2.205 1.00 90.56 104 LEU A O 1
ATOM 832 N N . ILE A 1 105 ? -1.243 5.853 4.035 1.00 91.75 105 ILE A N 1
ATOM 833 C CA . ILE A 1 105 ? -0.447 6.844 3.297 1.00 91.75 105 ILE A CA 1
ATOM 834 C C . ILE A 1 105 ? 0.810 6.192 2.722 1.00 91.75 105 ILE A C 1
ATOM 836 O O . ILE A 1 105 ? 1.049 6.294 1.524 1.00 91.75 105 ILE A O 1
ATOM 840 N N . VAL A 1 106 ? 1.588 5.501 3.557 1.00 95.50 106 VAL A N 1
ATOM 841 C CA . VAL A 1 106 ? 2.835 4.845 3.143 1.00 95.50 106 VAL A CA 1
ATOM 842 C C . VAL A 1 106 ? 2.548 3.748 2.125 1.00 95.50 106 VAL A C 1
ATOM 844 O O . VAL A 1 106 ? 3.220 3.700 1.104 1.00 95.50 106 VAL A O 1
ATOM 847 N N . GLY A 1 107 ? 1.506 2.935 2.327 1.00 94.94 107 GLY A N 1
ATOM 848 C CA . GLY A 1 107 ? 1.121 1.912 1.355 1.00 94.94 107 GLY A CA 1
ATOM 849 C C . GLY A 1 107 ? 0.710 2.492 -0.003 1.00 94.94 107 GLY A C 1
ATOM 850 O O . GLY A 1 107 ? 1.062 1.929 -1.037 1.00 94.94 107 GLY A O 1
ATOM 851 N N . LEU A 1 108 ? 0.023 3.644 -0.026 1.00 95.12 108 LEU A N 1
ATOM 852 C CA . LEU A 1 108 ? -0.290 4.332 -1.283 1.00 95.12 108 LEU A CA 1
ATOM 853 C C . LEU A 1 108 ? 0.973 4.877 -1.960 1.00 95.12 108 LEU A C 1
ATOM 855 O O . LEU A 1 108 ? 1.129 4.709 -3.166 1.00 95.12 108 LEU A O 1
ATOM 859 N N . LEU A 1 109 ? 1.857 5.526 -1.196 1.00 95.88 109 LEU A N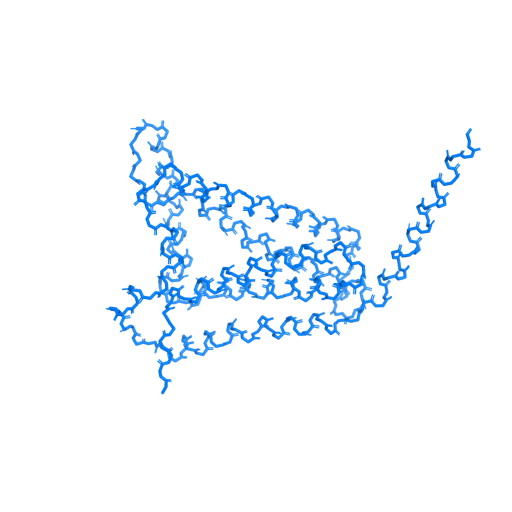 1
ATOM 860 C CA . LEU A 1 109 ? 3.108 6.077 -1.719 1.00 95.88 109 LEU A CA 1
ATOM 861 C C . LEU A 1 109 ? 4.025 4.979 -2.259 1.00 95.88 109 LEU A C 1
ATOM 863 O O . LEU A 1 109 ? 4.584 5.160 -3.330 1.00 95.88 109 LEU A O 1
ATOM 867 N N . CYS A 1 110 ? 4.129 3.846 -1.561 1.00 96.44 110 CYS A N 1
ATOM 868 C CA . CYS A 1 110 ? 4.897 2.679 -1.990 1.00 96.44 110 CYS A CA 1
ATOM 869 C C . CYS A 1 110 ? 4.366 2.118 -3.318 1.00 96.44 110 CYS A C 1
ATOM 871 O O . CYS A 1 110 ? 5.124 1.927 -4.264 1.00 96.44 110 CYS A O 1
ATOM 873 N N . SER A 1 111 ? 3.050 1.923 -3.436 1.00 95.56 111 SER A N 1
ATOM 874 C CA . SER A 1 111 ? 2.455 1.456 -4.695 1.00 95.56 111 SER A CA 1
ATOM 875 C C . SER A 1 111 ? 2.669 2.455 -5.841 1.00 95.56 111 SER A C 1
ATOM 877 O O . SER A 1 111 ? 2.991 2.060 -6.962 1.00 95.56 111 SER A O 1
ATOM 879 N N . LEU A 1 112 ? 2.550 3.758 -5.561 1.00 94.19 112 LEU A N 1
ATOM 880 C CA . LEU A 1 112 ? 2.768 4.802 -6.559 1.00 94.19 112 LEU A CA 1
ATOM 881 C C . LEU A 1 112 ? 4.234 4.886 -6.998 1.00 94.19 112 LEU A C 1
ATOM 883 O O . LEU A 1 112 ? 4.487 5.008 -8.194 1.00 94.19 112 LEU A O 1
ATOM 887 N N . SER A 1 113 ? 5.190 4.802 -6.069 1.00 94.25 113 SER A N 1
ATOM 888 C CA . SER A 1 113 ? 6.615 4.796 -6.411 1.00 94.25 113 SER A CA 1
ATOM 889 C C . SER A 1 113 ? 6.985 3.569 -7.240 1.00 94.25 113 SER A C 1
ATOM 891 O O . SER A 1 113 ? 7.689 3.724 -8.230 1.00 94.25 113 SER A O 1
ATOM 893 N N . GLY A 1 114 ? 6.429 2.392 -6.930 1.00 92.00 114 GLY A N 1
ATOM 894 C CA . GLY A 1 114 ? 6.642 1.179 -7.727 1.00 92.00 114 GLY A CA 1
ATOM 895 C C . GLY A 1 114 ? 6.081 1.303 -9.147 1.00 92.00 114 GLY A C 1
ATOM 896 O O . GLY A 1 114 ? 6.733 0.927 -10.117 1.00 92.00 114 GLY A O 1
ATOM 897 N N . PHE A 1 115 ? 4.900 1.912 -9.302 1.00 91.44 115 PHE A N 1
ATOM 898 C CA . PHE A 1 115 ? 4.333 2.188 -10.626 1.00 91.44 115 PHE A CA 1
ATOM 899 C C . PHE A 1 115 ? 5.158 3.205 -11.432 1.00 91.44 115 PHE A C 1
ATOM 901 O O . PHE A 1 115 ? 5.309 3.058 -12.648 1.00 91.44 115 PHE A O 1
ATOM 908 N N . ILE A 1 116 ? 5.698 4.236 -10.773 1.00 90.88 116 ILE A N 1
ATOM 909 C CA . ILE A 1 116 ? 6.591 5.215 -11.410 1.00 90.88 116 ILE A CA 1
ATOM 910 C C . ILE A 1 116 ? 7.895 4.539 -11.838 1.00 90.88 116 ILE A C 1
ATOM 912 O O . ILE A 1 116 ? 8.310 4.746 -12.975 1.00 90.88 116 ILE A O 1
ATOM 916 N N . LEU A 1 117 ? 8.494 3.711 -10.977 1.00 89.75 117 LEU A N 1
ATOM 917 C CA . LEU A 1 117 ? 9.710 2.958 -11.288 1.00 89.75 117 LEU A CA 1
ATOM 918 C C . LEU A 1 117 ? 9.509 2.097 -12.538 1.00 89.75 117 LEU A C 1
ATOM 920 O O . LEU A 1 117 ? 10.223 2.270 -13.522 1.00 89.75 117 LEU A O 1
ATOM 924 N N . TYR A 1 118 ? 8.442 1.291 -12.556 1.00 87.19 118 TYR A N 1
ATOM 925 C CA . TYR A 1 118 ? 8.067 0.499 -13.728 1.00 87.19 118 TYR A CA 1
ATOM 926 C C . TYR A 1 118 ? 7.893 1.367 -14.990 1.00 87.19 118 TYR A C 1
ATOM 928 O O . TYR A 1 118 ? 8.302 0.988 -16.088 1.00 87.19 118 TYR A O 1
ATOM 936 N N . SER A 1 119 ? 7.282 2.548 -14.860 1.00 86.62 119 SER A N 1
ATOM 937 C CA . SER A 1 119 ? 7.049 3.451 -15.997 1.00 86.62 119 SER A CA 1
ATOM 938 C C . SER A 1 119 ? 8.346 4.024 -16.578 1.00 86.62 119 SER A C 1
ATOM 940 O O . SER A 1 119 ? 8.419 4.197 -17.796 1.00 86.62 119 SER A O 1
ATOM 942 N N . ILE A 1 120 ? 9.340 4.303 -15.727 1.00 85.12 120 ILE A N 1
ATOM 943 C CA . ILE A 1 120 ? 10.677 4.773 -16.124 1.00 85.12 120 ILE A CA 1
ATOM 944 C C . ILE A 1 120 ? 11.448 3.634 -16.801 1.00 85.12 120 ILE A C 1
ATOM 946 O O . ILE A 1 120 ? 11.939 3.810 -17.913 1.00 85.12 120 ILE A O 1
ATOM 950 N N . GLU A 1 121 ? 11.481 2.446 -16.191 1.00 81.56 121 GLU A N 1
ATOM 951 C CA . GLU A 1 121 ? 12.185 1.269 -16.729 1.00 81.56 121 GLU A CA 1
ATOM 952 C C . GLU A 1 121 ? 11.644 0.827 -18.099 1.00 81.56 121 GLU A C 1
ATOM 954 O O . GLU A 1 121 ? 12.400 0.469 -19.006 1.00 81.56 121 GLU A O 1
ATOM 959 N N . SER A 1 122 ? 10.318 0.854 -18.263 1.00 76.69 122 SER A N 1
ATOM 960 C CA . SER A 1 122 ? 9.643 0.396 -19.483 1.00 76.69 122 SER A CA 1
ATOM 961 C C . SER A 1 122 ? 9.521 1.467 -20.572 1.00 76.69 122 SER A C 1
ATOM 963 O O . SER A 1 122 ? 9.041 1.155 -21.661 1.00 76.69 122 SER A O 1
ATOM 965 N N . ASN A 1 123 ? 9.905 2.725 -20.303 1.00 71.38 123 ASN A N 1
ATOM 966 C CA . ASN A 1 123 ? 9.696 3.884 -21.190 1.00 71.38 123 ASN A CA 1
ATOM 967 C C . ASN A 1 123 ? 8.251 4.028 -21.729 1.00 71.38 123 ASN A C 1
ATOM 969 O O . ASN A 1 123 ? 8.025 4.662 -22.761 1.00 71.38 123 ASN A O 1
ATOM 973 N N . SER A 1 124 ? 7.260 3.409 -21.076 1.00 66.75 124 SER A N 1
ATOM 974 C CA . SER A 1 124 ? 5.991 3.077 -21.741 1.00 66.75 124 SER A CA 1
ATOM 975 C C . SER A 1 124 ? 4.826 4.008 -21.403 1.00 66.75 124 SER A C 1
ATOM 977 O O . SER A 1 124 ? 3.899 4.123 -22.204 1.00 66.75 124 SER A O 1
ATOM 979 N N . LEU A 1 125 ? 4.845 4.681 -20.241 1.00 64.94 125 LEU A N 1
ATOM 980 C CA . LEU A 1 125 ? 3.647 5.358 -19.714 1.00 64.94 125 LEU A CA 1
ATOM 981 C C . LEU A 1 125 ? 3.860 6.796 -19.238 1.00 64.94 125 LEU A C 1
ATOM 983 O O . LEU A 1 125 ? 2.975 7.631 -19.432 1.00 64.94 125 LEU A O 1
ATOM 987 N N . ILE A 1 126 ? 4.996 7.110 -18.612 1.00 68.62 126 ILE A N 1
ATOM 988 C CA . ILE A 1 126 ? 5.245 8.443 -18.057 1.00 68.62 126 ILE A CA 1
ATOM 989 C C . ILE A 1 126 ? 6.687 8.845 -18.350 1.00 68.62 126 ILE A C 1
ATOM 991 O O . ILE A 1 126 ? 7.621 8.231 -17.850 1.00 68.62 126 ILE A O 1
ATOM 995 N N . ASN A 1 127 ? 6.862 9.910 -19.132 1.00 66.25 127 ASN A N 1
ATOM 996 C CA . ASN A 1 127 ? 8.175 10.453 -19.467 1.00 66.25 127 ASN A CA 1
ATOM 997 C C . ASN A 1 127 ? 8.618 11.447 -18.377 1.00 66.25 127 ASN A C 1
ATOM 999 O O . ASN A 1 127 ? 8.554 12.667 -18.546 1.00 66.25 127 ASN A O 1
ATOM 1003 N N . LEU A 1 128 ? 8.932 10.915 -17.194 1.00 74.12 128 LEU A N 1
ATOM 1004 C CA . LEU A 1 128 ? 9.475 11.682 -16.075 1.00 74.12 128 LEU A CA 1
ATOM 1005 C C . LEU A 1 128 ? 11.003 11.624 -16.123 1.00 74.12 128 LEU A C 1
ATOM 1007 O O . LEU A 1 128 ? 11.577 10.545 -16.061 1.00 74.12 128 LEU A O 1
ATOM 1011 N N . ASN A 1 129 ? 11.657 12.788 -16.133 1.00 77.38 129 ASN A N 1
ATOM 1012 C CA . ASN A 1 129 ? 13.115 12.914 -15.989 1.00 77.38 129 ASN A CA 1
ATOM 1013 C C . ASN A 1 129 ? 13.561 12.703 -14.528 1.00 77.38 129 ASN A C 1
ATOM 1015 O O . ASN A 1 129 ? 14.238 13.551 -13.944 1.00 77.38 129 ASN A O 1
ATOM 1019 N N . LEU A 1 130 ? 13.120 11.614 -13.903 1.00 81.88 130 LEU A N 1
ATOM 1020 C CA . LEU A 1 130 ? 13.576 11.200 -12.579 1.00 81.88 130 LEU A CA 1
ATOM 1021 C C . LEU A 1 130 ? 14.661 10.133 -12.731 1.00 81.88 130 LEU A C 1
ATOM 1023 O O . LEU A 1 130 ? 14.632 9.341 -13.667 1.00 81.88 130 LEU A O 1
ATOM 1027 N N . SER A 1 131 ? 15.618 10.125 -11.805 1.00 85.88 131 SER A N 1
ATOM 1028 C CA . SER A 1 131 ? 16.646 9.084 -11.750 1.00 85.88 131 SER A CA 1
ATOM 1029 C C . SER A 1 131 ? 16.020 7.747 -11.337 1.00 85.88 131 SER A C 1
ATOM 1031 O O . SER A 1 131 ? 15.338 7.701 -10.313 1.00 85.88 131 SER A O 1
ATOM 1033 N N . GLU A 1 132 ? 16.268 6.684 -12.111 1.00 87.12 132 GLU A N 1
ATOM 1034 C CA . GLU A 1 132 ? 15.830 5.301 -11.836 1.00 87.12 132 GLU A CA 1
ATOM 1035 C C . GLU A 1 132 ? 16.224 4.890 -10.409 1.00 87.12 132 GLU A C 1
ATOM 1037 O O . GLU A 1 132 ? 15.350 4.621 -9.585 1.00 87.12 132 GLU A O 1
ATOM 1042 N N . ASN A 1 133 ? 17.511 5.036 -10.069 1.00 87.94 133 ASN A N 1
ATOM 1043 C CA . ASN A 1 133 ? 18.060 4.708 -8.748 1.00 87.94 133 ASN A CA 1
ATOM 1044 C C . ASN A 1 133 ? 17.364 5.464 -7.605 1.00 87.94 133 ASN A C 1
ATOM 1046 O O . ASN A 1 133 ? 17.146 4.914 -6.532 1.00 87.94 133 ASN A O 1
ATOM 1050 N N . PHE A 1 134 ? 16.996 6.734 -7.820 1.00 90.81 134 PHE A N 1
ATOM 1051 C CA . PHE A 1 134 ? 16.318 7.522 -6.785 1.00 90.81 134 PHE A CA 1
ATOM 1052 C C . PHE A 1 134 ? 14.908 6.992 -6.503 1.00 90.81 134 PHE A C 1
ATOM 1054 O O . PHE A 1 134 ? 14.470 6.968 -5.352 1.00 90.81 134 PHE A O 1
ATOM 1061 N N . VAL A 1 135 ? 14.174 6.597 -7.547 1.00 92.56 135 VAL A N 1
ATOM 1062 C CA . VAL A 1 135 ? 12.813 6.068 -7.391 1.00 92.56 135 VAL A CA 1
ATOM 1063 C C . VAL A 1 135 ? 12.847 4.657 -6.805 1.00 92.56 135 VAL A C 1
ATOM 1065 O O . VAL A 1 135 ? 11.997 4.343 -5.971 1.00 92.56 135 VAL A O 1
ATOM 1068 N N . GLU A 1 136 ? 13.831 3.846 -7.191 1.00 91.62 136 GLU A N 1
ATOM 1069 C CA . GLU A 1 136 ? 14.076 2.519 -6.622 1.00 91.62 136 GLU A CA 1
ATOM 1070 C C . GLU A 1 136 ? 14.368 2.597 -5.120 1.00 91.62 136 GLU A C 1
ATOM 1072 O O . GLU A 1 136 ? 13.628 2.015 -4.326 1.00 91.62 136 GLU A O 1
ATOM 1077 N N . GLU A 1 137 ? 15.341 3.415 -4.710 1.00 93.50 137 GLU A N 1
ATOM 1078 C CA . GLU A 1 137 ? 15.679 3.604 -3.294 1.00 93.50 137 GLU A CA 1
ATOM 1079 C C . GLU A 1 137 ? 14.479 4.151 -2.501 1.00 93.50 137 GLU A C 1
ATOM 1081 O O . GLU A 1 137 ? 14.159 3.681 -1.405 1.00 93.50 137 GLU A O 1
ATOM 1086 N N . ALA A 1 138 ? 13.736 5.108 -3.070 1.00 95.25 138 ALA A N 1
ATOM 1087 C CA . ALA A 1 138 ? 12.518 5.612 -2.446 1.00 95.25 138 ALA A CA 1
ATOM 1088 C C . ALA A 1 138 ? 11.448 4.517 -2.291 1.00 95.25 138 ALA A C 1
ATOM 1090 O O . ALA A 1 138 ? 10.749 4.484 -1.273 1.00 95.25 138 ALA A O 1
ATOM 1091 N N . HIS A 1 139 ? 11.292 3.631 -3.278 1.00 95.56 139 HIS A N 1
ATOM 1092 C CA . HIS A 1 139 ? 10.364 2.508 -3.203 1.00 95.56 139 HIS A CA 1
ATOM 1093 C C . HIS A 1 139 ? 10.774 1.506 -2.124 1.00 95.56 139 HIS A C 1
ATOM 1095 O O . HIS A 1 139 ? 9.925 1.148 -1.306 1.00 95.56 139 HIS A O 1
ATOM 1101 N N . GLU A 1 140 ? 12.052 1.141 -2.054 1.00 94.31 140 GLU A N 1
ATOM 1102 C CA . GLU A 1 140 ? 12.587 0.227 -1.042 1.00 94.31 140 GLU A CA 1
ATOM 1103 C C . GLU A 1 140 ? 12.401 0.787 0.378 1.00 94.31 140 GLU A C 1
ATOM 1105 O O . GLU A 1 140 ? 11.884 0.107 1.272 1.00 94.31 140 GLU A O 1
ATOM 1110 N N . ILE A 1 141 ? 12.721 2.070 0.591 1.00 96.88 141 ILE A N 1
ATOM 1111 C CA . ILE A 1 141 ? 12.502 2.749 1.879 1.00 96.88 141 ILE A CA 1
ATOM 1112 C C . ILE A 1 141 ? 11.017 2.724 2.257 1.00 96.88 141 ILE A C 1
ATOM 1114 O O . ILE A 1 141 ? 10.665 2.444 3.409 1.00 96.88 141 ILE A O 1
ATOM 1118 N N . LEU A 1 142 ? 10.127 3.015 1.304 1.00 96.94 142 LEU A N 1
ATOM 1119 C CA . LEU A 1 142 ? 8.684 3.004 1.538 1.00 96.94 142 LEU A CA 1
ATOM 1120 C C . LEU A 1 142 ? 8.159 1.592 1.826 1.00 96.94 142 LEU A C 1
ATOM 1122 O O . LEU A 1 142 ? 7.320 1.447 2.718 1.00 96.94 142 LEU A O 1
ATOM 1126 N N . ALA A 1 143 ? 8.653 0.568 1.129 1.00 95.06 143 ALA A N 1
ATOM 1127 C CA . ALA A 1 143 ? 8.289 -0.832 1.341 1.00 95.06 143 ALA A CA 1
ATOM 1128 C C . ALA A 1 143 ? 8.721 -1.314 2.735 1.00 95.06 143 ALA A C 1
ATOM 1130 O O . ALA A 1 143 ? 7.900 -1.838 3.497 1.00 95.06 143 ALA A O 1
ATOM 1131 N N . ASN A 1 144 ? 9.964 -1.027 3.128 1.00 95.12 144 ASN A N 1
ATOM 1132 C CA . ASN A 1 144 ? 10.491 -1.342 4.456 1.00 95.12 144 ASN A CA 1
ATOM 1133 C C . ASN A 1 144 ? 9.725 -0.609 5.567 1.00 95.12 144 ASN A C 1
ATOM 1135 O O . ASN A 1 144 ? 9.329 -1.212 6.571 1.00 95.12 144 ASN A O 1
ATOM 1139 N N . LEU A 1 145 ? 9.435 0.681 5.379 1.00 96.25 145 LEU A N 1
ATOM 1140 C CA . LEU A 1 145 ? 8.611 1.442 6.318 1.00 96.25 145 LEU A CA 1
ATOM 1141 C C . LEU A 1 145 ? 7.195 0.862 6.423 1.00 96.25 145 LEU A C 1
ATOM 1143 O O . LEU A 1 145 ? 6.634 0.787 7.522 1.00 96.25 145 LEU A O 1
ATOM 1147 N N . PHE A 1 146 ? 6.611 0.435 5.302 1.00 95.06 146 PHE A N 1
ATOM 1148 C CA . PHE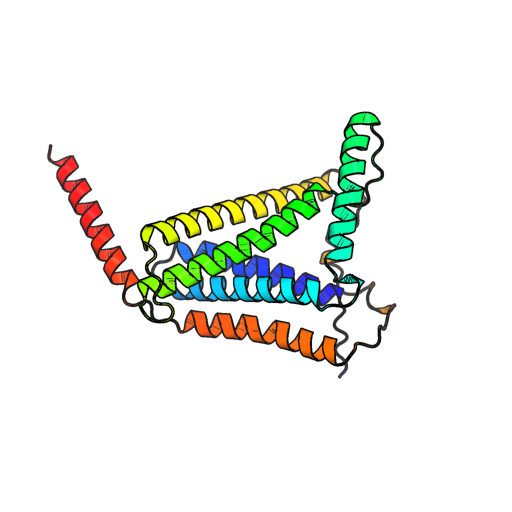 A 1 146 ? 5.293 -0.187 5.290 1.00 95.06 146 PHE A CA 1
ATOM 1149 C C . PHE A 1 146 ? 5.294 -1.496 6.093 1.00 95.06 146 PHE A C 1
ATOM 1151 O O . PHE A 1 146 ? 4.426 -1.688 6.953 1.00 95.06 146 PHE A O 1
ATOM 1158 N N . LEU A 1 147 ? 6.306 -2.345 5.901 1.00 94.88 147 LEU A N 1
ATOM 1159 C CA . LEU A 1 147 ? 6.478 -3.590 6.649 1.00 94.88 147 LEU A CA 1
ATOM 1160 C C . LEU A 1 147 ? 6.597 -3.340 8.162 1.00 94.88 147 LEU A C 1
ATOM 1162 O O . LEU A 1 147 ? 5.898 -3.981 8.952 1.00 94.88 147 LEU A O 1
ATOM 1166 N N . ILE A 1 148 ? 7.405 -2.356 8.574 1.00 95.44 148 ILE A N 1
ATOM 1167 C CA . ILE A 1 148 ? 7.551 -1.964 9.986 1.00 95.44 148 ILE A CA 1
ATOM 1168 C C . ILE A 1 148 ? 6.205 -1.523 10.573 1.00 95.44 148 ILE A C 1
ATOM 1170 O O . ILE A 1 148 ? 5.832 -1.946 11.671 1.00 95.44 148 ILE A O 1
ATOM 1174 N N . LEU A 1 149 ? 5.448 -0.693 9.852 1.00 93.00 149 LEU A N 1
ATOM 1175 C CA . LEU A 1 149 ? 4.139 -0.220 10.306 1.00 93.00 149 LEU A CA 1
ATOM 1176 C C . LEU A 1 149 ? 3.130 -1.364 10.462 1.00 93.00 149 LEU A C 1
ATOM 1178 O O . LEU A 1 149 ? 2.368 -1.375 11.435 1.00 93.00 149 LEU A O 1
ATOM 1182 N N . ILE A 1 150 ? 3.142 -2.339 9.549 1.00 92.69 150 ILE A N 1
ATOM 1183 C CA . ILE A 1 150 ? 2.339 -3.562 9.670 1.00 92.69 150 ILE A CA 1
ATOM 1184 C C . ILE A 1 150 ? 2.771 -4.356 10.909 1.00 92.69 150 ILE A C 1
ATOM 1186 O O . ILE A 1 150 ? 1.911 -4.776 11.686 1.00 92.69 150 ILE A O 1
ATOM 1190 N N . GLY A 1 151 ? 4.076 -4.500 11.154 1.00 92.75 151 GLY A N 1
ATOM 1191 C CA . GLY A 1 151 ? 4.605 -5.140 12.361 1.00 92.75 151 GLY A CA 1
ATOM 1192 C C . GLY A 1 151 ? 4.105 -4.471 13.644 1.00 92.75 151 GLY A C 1
ATOM 1193 O O . GLY A 1 151 ? 3.551 -5.138 14.520 1.00 92.75 151 GLY A O 1
ATOM 1194 N N . ILE A 1 152 ? 4.194 -3.140 13.726 1.00 89.94 152 ILE A N 1
ATOM 1195 C CA . ILE A 1 152 ? 3.663 -2.350 14.851 1.00 89.94 152 ILE A CA 1
ATOM 1196 C C . ILE A 1 152 ? 2.153 -2.571 15.013 1.00 89.94 152 ILE A C 1
ATOM 1198 O O . ILE A 1 152 ? 1.666 -2.720 16.136 1.00 89.94 152 ILE A O 1
ATOM 1202 N N . HIS A 1 153 ? 1.401 -2.612 13.912 1.00 88.38 153 HIS A N 1
ATOM 1203 C CA . HIS A 1 153 ? -0.038 -2.867 13.942 1.00 88.38 153 HIS A CA 1
ATOM 1204 C C . HIS A 1 153 ? -0.370 -4.248 14.526 1.00 88.38 153 HIS A C 1
ATOM 1206 O O . HIS A 1 153 ? -1.225 -4.346 15.4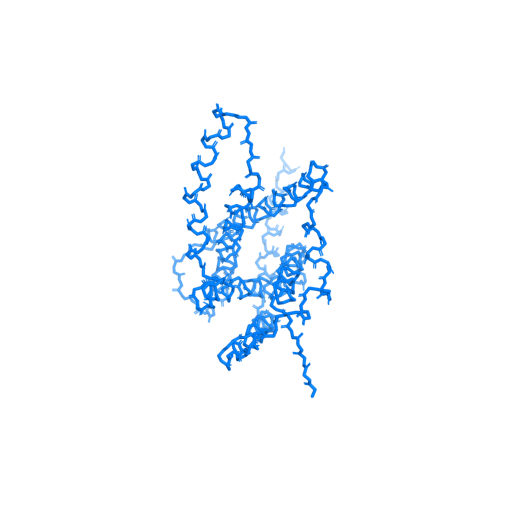11 1.00 88.38 153 HIS A O 1
ATOM 1212 N N . VAL A 1 154 ? 0.330 -5.298 14.089 1.00 88.56 154 VAL A N 1
ATOM 1213 C CA . VAL A 1 154 ? 0.143 -6.670 14.587 1.00 88.56 154 VAL A CA 1
ATOM 1214 C C . VAL A 1 154 ? 0.535 -6.778 16.062 1.00 88.56 154 VAL A C 1
ATOM 1216 O O . VAL A 1 154 ? -0.229 -7.335 16.852 1.00 88.56 154 VAL A O 1
ATOM 1219 N N . VAL A 1 155 ? 1.663 -6.186 16.469 1.00 87.75 155 VAL A N 1
ATOM 1220 C CA . VAL A 1 155 ? 2.080 -6.130 17.883 1.00 87.75 155 VAL A CA 1
ATOM 1221 C C . VAL A 1 155 ? 1.036 -5.404 18.732 1.00 87.75 155 VAL A C 1
ATOM 1223 O O . VAL A 1 155 ? 0.690 -5.881 19.812 1.00 87.75 155 VAL A O 1
ATOM 1226 N N . GLY A 1 156 ? 0.476 -4.297 18.237 1.00 82.19 156 GLY A N 1
ATOM 1227 C CA . GLY A 1 156 ? -0.611 -3.580 18.902 1.00 82.19 156 GLY A CA 1
ATOM 1228 C C . GLY A 1 156 ? -1.861 -4.444 19.096 1.00 82.19 156 GLY A C 1
ATOM 1229 O O . GLY A 1 156 ? -2.452 -4.432 20.174 1.00 82.19 156 GLY A O 1
ATOM 1230 N N . ILE A 1 157 ? -2.228 -5.251 18.094 1.00 80.19 157 ILE A N 1
ATOM 1231 C CA . ILE A 1 157 ? -3.338 -6.210 18.203 1.00 80.19 157 ILE A CA 1
ATOM 1232 C C . ILE A 1 157 ? -3.030 -7.280 19.255 1.00 80.19 157 ILE A C 1
ATOM 1234 O O . ILE A 1 157 ? -3.884 -7.571 20.089 1.00 80.19 157 ILE A O 1
ATOM 1238 N N . ILE A 1 158 ? -1.828 -7.858 19.242 1.00 80.75 158 ILE A N 1
ATOM 1239 C CA . ILE A 1 158 ? -1.416 -8.880 20.216 1.00 80.75 158 ILE A CA 1
ATOM 1240 C C . ILE A 1 158 ? -1.435 -8.307 21.637 1.00 80.75 158 ILE A C 1
ATOM 1242 O O . ILE A 1 158 ? -1.965 -8.944 22.550 1.00 80.75 158 ILE A O 1
ATOM 1246 N N . TYR A 1 159 ? -0.926 -7.088 21.820 1.00 80.31 159 TYR A N 1
ATOM 1247 C CA . TYR A 1 159 ? -0.977 -6.379 23.095 1.00 80.31 159 TYR A CA 1
ATOM 1248 C C . TYR A 1 159 ? -2.421 -6.203 23.578 1.00 80.31 159 TYR A C 1
ATOM 1250 O O . TYR A 1 159 ? -2.735 -6.546 24.719 1.00 80.31 159 TYR A O 1
ATOM 1258 N N . ASP A 1 160 ? -3.320 -5.752 22.700 1.00 71.31 160 ASP A N 1
ATOM 1259 C CA . ASP A 1 160 ? -4.740 -5.616 23.024 1.00 71.31 160 ASP A CA 1
ATOM 1260 C C . ASP A 1 160 ? -5.387 -6.976 23.362 1.00 71.31 160 ASP A C 1
ATOM 1262 O O . ASP A 1 160 ? -6.197 -7.071 24.282 1.00 71.31 160 ASP A O 1
ATOM 1266 N N . ILE A 1 161 ? -5.015 -8.064 22.686 1.00 72.38 161 ILE A N 1
ATOM 1267 C CA . ILE A 1 161 ? -5.546 -9.404 22.987 1.00 72.38 161 ILE A CA 1
ATOM 1268 C C . ILE A 1 161 ? -5.105 -9.881 24.376 1.00 72.38 161 ILE A C 1
ATOM 1270 O O . ILE A 1 161 ? -5.930 -10.388 25.140 1.00 72.38 161 ILE A O 1
ATOM 1274 N N . ILE A 1 162 ? -3.822 -9.721 24.702 1.00 74.88 162 ILE A N 1
ATOM 1275 C CA . ILE A 1 162 ? -3.223 -10.248 25.934 1.00 74.88 162 ILE A CA 1
ATOM 1276 C C . ILE A 1 162 ? -3.622 -9.398 27.146 1.00 74.88 162 ILE A C 1
ATOM 1278 O O . ILE A 1 162 ? -4.073 -9.932 28.159 1.00 74.88 162 ILE A O 1
ATOM 1282 N N . PHE A 1 163 ? -3.487 -8.074 27.051 1.00 66.56 163 PHE A N 1
ATOM 1283 C CA . PHE A 1 163 ? -3.673 -7.165 28.188 1.00 66.56 163 PHE A CA 1
ATOM 1284 C C . PHE A 1 163 ? -5.107 -6.643 28.316 1.00 66.56 163 PHE A C 1
ATOM 1286 O O . PHE A 1 163 ? -5.544 -6.298 29.416 1.00 66.56 163 PHE A O 1
ATOM 1293 N N . LEU A 1 164 ? -5.868 -6.604 27.218 1.00 61.56 164 LEU A N 1
ATOM 1294 C CA . LEU A 1 164 ? -7.245 -6.104 27.184 1.00 61.56 164 LEU A CA 1
ATOM 1295 C C . LEU A 1 164 ? -8.258 -7.227 26.906 1.00 61.56 164 LEU A C 1
ATOM 1297 O O . LEU A 1 164 ? -9.315 -6.960 26.336 1.00 61.56 164 LEU A O 1
ATOM 1301 N N . ALA A 1 165 ? -8.000 -8.448 27.401 1.00 53.62 165 ALA A N 1
ATOM 1302 C CA . ALA A 1 165 ? -8.765 -9.702 27.225 1.00 53.62 165 ALA A CA 1
ATOM 1303 C C . ALA A 1 165 ? -10.307 -9.652 27.439 1.00 53.62 165 ALA A C 1
ATOM 1305 O O . ALA A 1 165 ? -11.003 -10.651 27.260 1.00 53.62 165 ALA A O 1
ATOM 1306 N N . LYS A 1 166 ? -10.886 -8.499 27.801 1.00 50.75 166 LYS A N 1
ATOM 1307 C CA . LYS A 1 166 ? -12.337 -8.245 27.846 1.00 50.75 166 LYS A CA 1
ATOM 1308 C C . LYS A 1 166 ? -12.920 -7.596 26.582 1.00 50.75 166 LYS A C 1
ATOM 1310 O O . LYS A 1 166 ? -14.148 -7.533 26.470 1.00 50.75 166 LYS A O 1
ATOM 1315 N N . THR A 1 167 ? -12.123 -7.102 25.634 1.00 48.34 167 THR A N 1
ATOM 1316 C CA . THR A 1 167 ? -12.657 -6.409 24.451 1.00 48.34 167 THR A CA 1
ATOM 1317 C C . THR A 1 167 ? -12.831 -7.367 23.269 1.00 48.34 167 THR A C 1
ATOM 1319 O O . THR A 1 167 ? -11.923 -8.043 22.802 1.00 48.34 167 THR A O 1
ATOM 1322 N N . LYS A 1 168 ? -14.065 -7.433 22.758 1.00 50.25 168 LYS A N 1
ATOM 1323 C CA . LYS A 1 168 ? -14.500 -8.257 21.615 1.00 50.25 168 LYS A CA 1
ATOM 1324 C C . LYS A 1 168 ? -13.955 -7.729 20.270 1.00 50.25 168 LYS A C 1
ATOM 1326 O O . LYS A 1 168 ? -14.719 -7.610 19.316 1.00 50.25 168 LYS A O 1
ATOM 1331 N N . ILE A 1 169 ? -12.672 -7.375 20.187 1.00 55.66 169 ILE A N 1
ATOM 1332 C CA . ILE A 1 169 ? -12.055 -6.766 18.995 1.00 55.66 169 ILE A CA 1
ATOM 1333 C C . ILE A 1 169 ? -11.878 -7.827 17.903 1.00 55.66 169 ILE A C 1
ATOM 1335 O O . ILE A 1 169 ? -12.475 -7.699 16.833 1.00 55.66 169 ILE A O 1
ATOM 1339 N N . LEU A 1 170 ? -11.211 -8.943 18.225 1.00 49.56 170 LEU A N 1
ATOM 1340 C CA . LEU A 1 170 ? -11.091 -10.123 17.352 1.00 49.56 170 LEU A CA 1
ATOM 1341 C C . LEU A 1 170 ? -12.456 -10.671 16.918 1.00 49.56 170 LEU A C 1
ATOM 1343 O O . LEU A 1 170 ? -12.693 -10.976 15.752 1.00 49.56 170 LEU A O 1
ATOM 1347 N N . LEU A 1 171 ? -13.390 -10.747 17.870 1.00 52.06 171 LEU A N 1
ATOM 1348 C CA . LEU A 1 171 ? -14.750 -11.228 17.638 1.00 52.06 171 LEU A CA 1
ATOM 1349 C C . LEU A 1 171 ? -15.539 -10.332 16.677 1.00 52.06 171 LEU A C 1
ATOM 1351 O O . LEU A 1 171 ? -16.433 -10.845 16.018 1.00 52.06 171 LEU A O 1
ATOM 1355 N N . SER A 1 172 ? -15.235 -9.036 16.571 1.00 48.25 172 SER A N 1
ATOM 1356 C CA . SER A 1 172 ? -15.905 -8.146 15.612 1.00 48.25 172 SER A CA 1
ATOM 1357 C C . SER A 1 172 ? -15.418 -8.335 14.171 1.00 48.25 172 SER A C 1
ATOM 1359 O O . SER A 1 172 ? -16.194 -8.127 13.244 1.00 48.25 172 SER A O 1
ATOM 1361 N N . ILE A 1 173 ? -14.170 -8.782 13.991 1.00 54.75 173 ILE A N 1
ATOM 1362 C CA . ILE A 1 173 ? -13.582 -9.076 12.676 1.00 54.75 173 ILE A CA 1
ATOM 1363 C C . ILE A 1 173 ? -13.991 -10.487 12.216 1.00 54.75 173 ILE A C 1
ATOM 1365 O O . ILE A 1 173 ? -14.306 -10.676 11.043 1.00 54.75 173 ILE A O 1
ATOM 1369 N N . LEU A 1 174 ? -14.062 -11.453 13.147 1.00 51.94 174 LEU A N 1
ATOM 1370 C CA . LEU A 1 174 ? -14.409 -12.858 12.876 1.00 51.94 174 LEU A CA 1
ATOM 1371 C C . LEU A 1 174 ? -15.921 -13.167 12.886 1.00 51.94 174 LEU A C 1
ATOM 1373 O O . LEU A 1 174 ? -16.372 -14.007 12.109 1.00 51.94 174 LEU A O 1
ATOM 1377 N N . LYS A 1 175 ? -16.751 -12.527 13.730 1.00 46.75 175 LYS A N 1
ATOM 1378 C CA . LYS A 1 175 ? -18.215 -12.757 13.707 1.00 46.75 175 LYS A CA 1
ATOM 1379 C C . LYS A 1 175 ? -18.890 -11.880 12.663 1.00 46.75 175 LYS A C 1
ATOM 1381 O O . LYS A 1 175 ? -19.496 -10.859 12.978 1.00 46.75 175 LYS A O 1
ATOM 1386 N N . VAL A 1 176 ? -18.890 -12.381 11.436 1.00 49.88 176 VAL A N 1
ATOM 1387 C CA . VAL A 1 176 ? -19.618 -11.810 10.294 1.00 49.88 176 VAL A CA 1
ATOM 1388 C C . VAL A 1 176 ? -21.153 -11.856 10.467 1.00 49.88 176 VAL A C 1
ATOM 1390 O O . VAL A 1 176 ? -21.845 -11.015 9.907 1.00 49.88 176 VAL A O 1
ATOM 1393 N N . ASN A 1 177 ? -21.722 -12.747 11.297 1.00 44.19 177 ASN A N 1
ATOM 1394 C CA . ASN A 1 177 ? -23.146 -13.104 11.134 1.00 44.19 177 ASN A CA 1
ATOM 1395 C C . ASN A 1 177 ? -24.169 -12.601 12.171 1.00 44.19 177 ASN A C 1
ATOM 1397 O O . ASN A 1 177 ? -25.339 -12.504 11.825 1.00 44.19 177 ASN A O 1
ATOM 1401 N N . LYS A 1 178 ? -23.818 -12.271 13.425 1.00 42.72 178 LYS A N 1
ATOM 1402 C CA . LYS A 1 178 ? -24.858 -12.104 14.479 1.00 42.72 178 LYS A CA 1
ATOM 1403 C C . LYS A 1 178 ? -25.309 -10.674 14.807 1.00 42.72 178 LYS A C 1
ATOM 1405 O O . LYS A 1 178 ? -26.304 -10.515 15.501 1.00 42.72 178 LYS A O 1
ATOM 1410 N N . LEU A 1 179 ? -24.616 -9.633 14.339 1.00 44.28 179 LEU A N 1
ATOM 1411 C CA . LEU A 1 179 ? -24.984 -8.233 14.644 1.00 44.28 179 LEU A CA 1
ATOM 1412 C C . LEU A 1 179 ? -25.597 -7.479 13.453 1.00 44.28 179 LEU A C 1
ATOM 1414 O O . LEU A 1 179 ? -26.241 -6.450 13.647 1.00 44.28 179 LEU A O 1
ATOM 1418 N N . ALA A 1 180 ? -25.437 -8.000 12.234 1.00 45.09 180 ALA A N 1
ATOM 1419 C CA . ALA A 1 180 ? -25.935 -7.387 11.003 1.00 45.09 180 ALA A CA 1
ATOM 1420 C C . ALA A 1 180 ? -27.457 -7.514 10.817 1.00 45.09 180 ALA A C 1
ATOM 1422 O O . ALA A 1 180 ? -28.051 -6.771 10.041 1.00 45.09 180 ALA A O 1
ATOM 1423 N N . GLU A 1 181 ? -28.106 -8.422 11.547 1.00 42.41 181 GLU A N 1
ATOM 1424 C CA . GLU A 1 181 ? -29.526 -8.725 11.361 1.00 42.41 181 GLU A CA 1
ATOM 1425 C C . GLU A 1 181 ? -30.455 -7.587 11.827 1.00 42.41 181 GLU A C 1
ATOM 1427 O O . GLU A 1 181 ? -31.576 -7.465 11.339 1.00 42.41 181 GLU A O 1
ATOM 1432 N N . LYS A 1 182 ? -29.989 -6.692 12.715 1.00 41.69 182 LYS A N 1
ATOM 1433 C CA . LYS A 1 182 ? -30.862 -5.724 13.409 1.00 41.69 182 LYS A CA 1
ATOM 1434 C C . LYS A 1 182 ? -30.893 -4.305 12.823 1.00 41.69 182 LYS A C 1
ATOM 1436 O O . LYS A 1 182 ? -31.625 -3.462 13.336 1.00 41.69 182 LYS A O 1
ATOM 1441 N N . LYS A 1 183 ? -30.132 -3.983 11.771 1.00 42.94 183 LYS A N 1
ATOM 1442 C CA . LYS A 1 183 ? -30.155 -2.621 11.198 1.00 42.94 183 LYS A CA 1
ATOM 1443 C C . LYS A 1 183 ? -30.193 -2.657 9.675 1.00 42.94 183 LYS A C 1
ATOM 1445 O O . LYS A 1 183 ? -29.181 -2.460 9.013 1.00 42.94 183 LYS A O 1
ATOM 1450 N N . SER A 1 184 ? -31.387 -2.895 9.130 1.00 43.34 184 SER A N 1
ATOM 1451 C CA . SER A 1 184 ? -31.688 -2.674 7.715 1.00 43.34 184 SER A CA 1
ATOM 1452 C C . SER A 1 184 ? -31.623 -1.173 7.415 1.00 43.34 184 SER A C 1
ATOM 1454 O O . SER A 1 184 ? -32.619 -0.452 7.499 1.00 43.34 184 SER A O 1
ATOM 1456 N N . LEU A 1 185 ? -30.431 -0.671 7.119 1.00 53.84 185 LEU A N 1
ATOM 1457 C CA . LEU A 1 185 ? -30.305 0.625 6.472 1.00 53.84 185 LEU A CA 1
ATOM 1458 C C . LEU A 1 185 ? -30.698 0.403 5.009 1.00 53.84 185 LEU A C 1
ATOM 1460 O O . LEU A 1 185 ? -30.112 -0.448 4.349 1.00 53.84 185 LEU A O 1
ATOM 1464 N N . LYS A 1 186 ? -31.724 1.115 4.524 1.00 46.84 186 LYS A N 1
ATOM 1465 C CA . LYS A 1 186 ? -32.000 1.215 3.084 1.00 46.84 186 LYS A CA 1
ATOM 1466 C C . LYS A 1 186 ? -30.714 1.706 2.421 1.00 46.84 186 LYS A C 1
ATOM 1468 O O . LYS A 1 186 ? -30.322 2.852 2.637 1.00 46.84 186 LYS A O 1
ATOM 1473 N N . GLU A 1 187 ? -30.036 0.833 1.692 1.00 54.62 187 GLU A N 1
ATOM 1474 C CA . GLU A 1 187 ? -28.833 1.209 0.961 1.00 54.62 187 GLU A CA 1
ATOM 1475 C C . GLU A 1 187 ? -29.232 2.140 -0.184 1.00 54.62 187 GLU A C 1
ATOM 1477 O O . GLU A 1 187 ? -30.213 1.905 -0.891 1.00 54.62 187 GLU A O 1
ATOM 1482 N N . ASN A 1 188 ? -28.508 3.247 -0.323 1.00 64.75 188 ASN A N 1
ATOM 1483 C CA . ASN A 1 188 ? -28.725 4.179 -1.421 1.00 64.75 188 ASN A CA 1
ATOM 1484 C C . ASN A 1 188 ? -28.130 3.564 -2.703 1.00 64.75 188 ASN A C 1
ATOM 1486 O O . ASN A 1 188 ? -27.057 2.966 -2.632 1.00 64.75 188 ASN A O 1
ATOM 1490 N N . ILE A 1 189 ? -28.760 3.728 -3.871 1.00 67.75 189 ILE A N 1
ATOM 1491 C CA . ILE A 1 189 ? -28.269 3.193 -5.165 1.00 67.75 189 ILE A CA 1
ATOM 1492 C C . ILE A 1 189 ? -26.810 3.590 -5.436 1.00 67.75 189 ILE A C 1
ATOM 1494 O O . ILE A 1 189 ? -26.023 2.811 -5.973 1.00 67.75 189 ILE A O 1
ATOM 1498 N N . PHE A 1 190 ? -26.428 4.778 -4.970 1.00 66.50 190 PHE A N 1
ATOM 1499 C CA . PHE A 1 190 ? -25.055 5.259 -4.992 1.00 66.50 190 PHE A CA 1
ATOM 1500 C C . PHE A 1 190 ? -24.086 4.354 -4.210 1.00 66.50 190 PHE A C 1
ATOM 1502 O O . PHE A 1 190 ? -23.013 4.029 -4.702 1.00 66.50 190 PHE A O 1
ATOM 1509 N N . GLN A 1 191 ? -24.468 3.906 -3.012 1.00 66.00 191 GLN A N 1
ATOM 1510 C CA . GLN A 1 191 ? -23.638 3.035 -2.172 1.00 66.00 191 GLN A CA 1
ATOM 1511 C C . GLN A 1 191 ? -23.488 1.648 -2.793 1.00 66.00 191 GLN A C 1
ATOM 1513 O O . GLN A 1 191 ? -22.384 1.118 -2.816 1.00 66.00 191 GLN A O 1
ATOM 1518 N N . PHE A 1 192 ? -24.565 1.103 -3.361 1.00 67.25 192 PHE A N 1
ATOM 1519 C CA . PHE A 1 192 ? -24.527 -0.182 -4.057 1.00 67.25 192 PHE A CA 1
ATOM 1520 C C . PHE A 1 192 ? -23.614 -0.143 -5.294 1.00 67.25 192 PHE A C 1
ATOM 1522 O O . PHE A 1 192 ? -22.738 -0.995 -5.464 1.00 67.25 192 PHE A O 1
ATOM 1529 N N . THR A 1 193 ? -23.766 0.891 -6.128 1.00 70.62 193 THR A N 1
ATOM 1530 C CA . THR A 1 193 ? -22.945 1.080 -7.337 1.00 70.62 193 THR A CA 1
ATOM 1531 C C . THR A 1 193 ? -21.474 1.278 -6.970 1.00 70.62 193 THR A C 1
ATOM 1533 O O . THR A 1 193 ? -20.594 0.637 -7.539 1.00 70.62 193 THR A O 1
ATOM 1536 N N . PHE A 1 194 ? -21.201 2.098 -5.952 1.00 72.25 194 PHE A N 1
ATOM 1537 C CA . PHE A 1 194 ? -19.847 2.352 -5.470 1.00 72.25 194 PHE A CA 1
ATOM 1538 C C . PHE A 1 194 ? -19.197 1.102 -4.854 1.00 72.25 194 PHE A C 1
ATOM 1540 O O . PHE A 1 194 ? -18.034 0.825 -5.128 1.00 72.25 194 PHE A O 1
ATOM 1547 N N . SER A 1 195 ? -19.930 0.308 -4.066 1.00 69.69 195 SER A N 1
ATOM 1548 C CA . SER A 1 195 ? -19.423 -0.958 -3.511 1.00 69.69 195 SER A CA 1
ATOM 1549 C C . SER A 1 195 ? -19.141 -2.012 -4.583 1.00 69.69 195 SER A C 1
ATOM 1551 O O . SER A 1 195 ? -18.230 -2.816 -4.414 1.00 69.69 195 SER A O 1
ATOM 1553 N N . THR A 1 196 ? -19.881 -1.987 -5.691 1.00 73.44 196 THR A N 1
ATOM 1554 C CA . THR A 1 196 ? -19.632 -2.873 -6.835 1.00 73.44 196 THR A CA 1
ATOM 1555 C C . THR A 1 196 ? -18.369 -2.446 -7.591 1.00 73.44 196 THR A C 1
ATOM 1557 O O . THR A 1 196 ? -17.481 -3.263 -7.821 1.00 73.44 196 THR A O 1
ATOM 1560 N N . LEU A 1 197 ? -18.230 -1.148 -7.887 1.00 76.62 197 LEU A N 1
ATOM 1561 C CA . LEU A 1 197 ? -17.017 -0.565 -8.484 1.00 76.62 197 LEU A CA 1
ATOM 1562 C C . LEU A 1 197 ? -15.766 -0.830 -7.636 1.00 76.62 197 LEU A C 1
ATOM 1564 O O . LEU A 1 197 ? -14.708 -1.151 -8.170 1.00 76.62 197 LEU A O 1
ATOM 1568 N N . TRP A 1 198 ? -15.909 -0.757 -6.315 1.00 77.25 198 TRP A N 1
ATOM 1569 C CA . TRP A 1 198 ? -14.846 -1.008 -5.348 1.00 77.25 198 TRP A CA 1
ATOM 1570 C C . TRP A 1 198 ? -14.242 -2.422 -5.434 1.00 77.25 198 TRP A C 1
ATOM 1572 O O . TRP A 1 198 ? -13.067 -2.592 -5.122 1.00 77.25 198 TRP A O 1
ATOM 1582 N N . LEU A 1 199 ? -15.006 -3.424 -5.884 1.00 75.69 199 LEU A N 1
ATOM 1583 C CA . LEU A 1 199 ? -14.480 -4.769 -6.142 1.00 75.69 199 LEU A CA 1
ATOM 1584 C C . LEU A 1 199 ? -13.899 -4.911 -7.547 1.00 75.69 199 LEU A C 1
ATOM 1586 O O . LEU A 1 199 ? -12.945 -5.648 -7.728 1.00 75.69 199 LEU A O 1
ATOM 1590 N N . ILE A 1 200 ? -14.444 -4.225 -8.547 1.00 85.94 200 ILE A N 1
ATOM 1591 C CA . ILE A 1 200 ? -14.032 -4.436 -9.940 1.00 85.94 200 ILE A CA 1
ATOM 1592 C C . ILE A 1 200 ? -12.660 -3.819 -10.214 1.00 85.94 200 ILE A C 1
ATOM 1594 O O . ILE A 1 200 ? -11.811 -4.449 -10.842 1.00 85.94 200 ILE 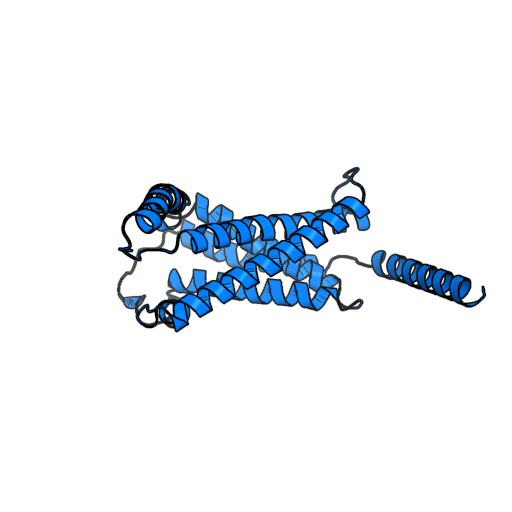A O 1
ATOM 1598 N N . VAL A 1 201 ? -12.422 -2.593 -9.743 1.00 88.50 201 VAL A N 1
ATOM 1599 C CA . VAL A 1 201 ? -11.234 -1.839 -10.163 1.00 88.50 201 VAL A CA 1
ATOM 1600 C C . VAL A 1 201 ? -9.917 -2.432 -9.651 1.00 88.50 201 VAL A C 1
ATOM 1602 O O . VAL A 1 201 ? -8.988 -2.521 -10.450 1.00 88.50 201 VAL A O 1
ATOM 1605 N N . PRO A 1 202 ? -9.798 -2.909 -8.397 1.00 89.31 202 PRO A N 1
ATOM 1606 C CA . PRO A 1 202 ? -8.589 -3.606 -7.970 1.00 89.31 202 PRO A CA 1
ATOM 1607 C C . PRO A 1 202 ? -8.303 -4.854 -8.809 1.00 89.31 202 PRO A C 1
ATOM 1609 O O . PRO A 1 202 ? -7.172 -5.047 -9.235 1.00 89.31 202 PRO A O 1
ATOM 1612 N N . PHE A 1 203 ? -9.316 -5.668 -9.122 1.00 90.31 203 PHE A N 1
ATOM 1613 C CA . PHE A 1 203 ? -9.130 -6.861 -9.958 1.00 90.31 203 PHE A CA 1
ATOM 1614 C C . PHE A 1 203 ? -8.730 -6.511 -11.393 1.00 90.31 203 PHE A C 1
ATOM 1616 O O . PHE A 1 203 ? -7.910 -7.207 -11.986 1.00 90.31 203 PHE A O 1
ATOM 1623 N N . PHE A 1 204 ? -9.258 -5.413 -11.934 1.00 90.88 204 PHE A N 1
ATOM 1624 C CA . PHE A 1 204 ? -8.802 -4.885 -13.214 1.00 90.88 204 PHE A CA 1
ATOM 1625 C C . PHE A 1 204 ? -7.334 -4.436 -13.150 1.00 90.88 204 PHE A C 1
ATOM 1627 O O . PHE A 1 204 ? -6.558 -4.783 -14.034 1.00 90.88 204 PHE A O 1
ATOM 1634 N N . ALA A 1 205 ? -6.929 -3.733 -12.086 1.00 89.94 205 ALA A N 1
ATOM 1635 C CA . ALA A 1 205 ? -5.540 -3.322 -11.873 1.00 89.94 205 ALA A CA 1
ATOM 1636 C C . ALA A 1 205 ? -4.591 -4.525 -11.726 1.00 89.94 205 ALA A C 1
ATOM 1638 O O . ALA A 1 205 ? -3.502 -4.516 -12.291 1.00 89.94 205 ALA A O 1
ATOM 1639 N N . PHE A 1 206 ? -5.028 -5.583 -11.036 1.00 91.75 206 PHE A N 1
ATOM 1640 C CA . PHE A 1 206 ? -4.296 -6.846 -10.939 1.00 91.75 206 PHE A CA 1
ATOM 1641 C C . PHE A 1 206 ? -4.115 -7.502 -12.312 1.00 91.75 206 PHE A C 1
ATOM 1643 O O . PHE A 1 206 ? -3.003 -7.865 -12.683 1.00 91.75 206 PHE A O 1
ATOM 1650 N N . TYR A 1 207 ? -5.196 -7.622 -13.089 1.00 91.00 207 TYR A N 1
ATOM 1651 C CA . TYR A 1 207 ? -5.139 -8.194 -14.435 1.00 91.00 207 TYR A CA 1
ATOM 1652 C C . TYR A 1 207 ? -4.219 -7.391 -15.365 1.00 91.00 207 TYR A C 1
ATOM 1654 O O . TYR A 1 207 ? -3.422 -7.969 -16.103 1.00 91.00 207 TYR A O 1
ATOM 1662 N N . PHE A 1 208 ? -4.297 -6.061 -15.291 1.00 89.12 208 PHE A N 1
ATOM 1663 C CA . PHE A 1 208 ? -3.408 -5.172 -16.030 1.00 89.12 208 PHE A CA 1
ATOM 1664 C C . PHE A 1 208 ? -1.945 -5.376 -15.624 1.00 89.12 208 PHE A C 1
ATOM 1666 O O . PHE A 1 208 ? -1.106 -5.561 -16.497 1.00 89.12 208 PHE A O 1
ATOM 1673 N N . GLY A 1 209 ? -1.652 -5.432 -14.321 1.00 85.38 209 GLY A N 1
ATOM 1674 C CA . GLY A 1 209 ? -0.301 -5.666 -13.809 1.00 85.38 209 GLY A CA 1
ATOM 1675 C C . GLY A 1 209 ? 0.295 -7.010 -14.227 1.00 85.38 209 GLY A C 1
ATOM 1676 O O . GLY A 1 209 ? 1.461 -7.072 -14.592 1.00 85.38 209 GLY A O 1
ATOM 1677 N N . MET A 1 210 ? -0.519 -8.068 -14.276 1.00 87.62 210 MET A N 1
ATOM 1678 C CA . MET A 1 210 ? -0.096 -9.378 -14.793 1.00 87.62 210 MET A CA 1
ATOM 1679 C C . MET A 1 210 ? 0.247 -9.354 -16.289 1.00 87.62 210 MET A C 1
ATOM 1681 O O . MET A 1 210 ? 0.929 -10.253 -16.773 1.00 87.62 210 MET A O 1
ATOM 1685 N N . SER A 1 211 ? -0.268 -8.365 -17.018 1.00 86.19 211 SER A N 1
ATOM 1686 C CA . SER A 1 211 ? -0.099 -8.218 -18.465 1.00 86.19 211 SER A CA 1
ATOM 1687 C C . SER A 1 211 ? 1.015 -7.230 -18.831 1.00 86.19 211 SER A C 1
ATOM 1689 O O . SER A 1 211 ? 1.165 -6.900 -20.008 1.00 86.19 211 SER A O 1
ATOM 1691 N N . LEU A 1 212 ? 1.763 -6.721 -17.845 1.00 82.81 212 LEU A N 1
ATOM 1692 C CA . LEU A 1 212 ? 2.849 -5.780 -18.082 1.00 82.81 212 LEU A CA 1
ATOM 1693 C C . LEU A 1 212 ? 4.064 -6.491 -18.713 1.00 82.81 212 LEU A C 1
ATOM 1695 O O . LEU A 1 212 ? 4.436 -7.580 -18.277 1.00 82.81 212 LEU A O 1
ATOM 1699 N N . PRO A 1 213 ? 4.684 -5.911 -19.755 1.00 77.06 213 PRO A N 1
ATOM 1700 C CA . PRO A 1 213 ? 5.935 -6.426 -20.305 1.00 77.06 213 PRO A CA 1
ATOM 1701 C C . PRO A 1 213 ? 7.111 -6.175 -19.345 1.00 77.06 213 PRO A C 1
ATOM 1703 O O . PRO A 1 213 ? 7.333 -5.047 -18.914 1.00 77.06 213 PRO A O 1
ATOM 1706 N N . THR A 1 214 ? 7.901 -7.212 -19.050 1.00 68.62 214 THR A N 1
ATOM 1707 C CA . THR A 1 214 ? 9.042 -7.158 -18.101 1.00 68.62 214 THR A CA 1
ATOM 1708 C C . THR A 1 214 ? 10.398 -7.454 -18.735 1.00 68.62 214 THR A C 1
ATOM 1710 O O . THR A 1 214 ? 11.401 -7.580 -18.039 1.00 68.62 214 THR A O 1
ATOM 1713 N N . GLU A 1 215 ? 10.440 -7.558 -20.063 1.00 57.34 215 GLU A N 1
ATOM 1714 C CA . GLU A 1 215 ? 11.563 -8.098 -20.845 1.00 57.34 215 GLU A CA 1
ATOM 1715 C C . GLU A 1 215 ? 12.909 -7.382 -20.581 1.00 57.34 215 GLU A C 1
ATOM 1717 O O . GLU A 1 215 ? 13.958 -8.019 -20.581 1.00 57.34 215 GLU A O 1
ATOM 1722 N N . ASN A 1 216 ? 12.889 -6.089 -20.231 1.00 55.62 216 ASN A N 1
ATOM 1723 C CA . ASN A 1 216 ? 14.103 -5.294 -20.001 1.00 55.62 216 ASN A CA 1
ATOM 1724 C C . ASN A 1 216 ? 14.783 -5.520 -18.634 1.00 55.62 216 ASN A C 1
ATOM 1726 O O . ASN A 1 216 ? 15.991 -5.303 -18.514 1.00 55.62 216 ASN A O 1
ATOM 1730 N N . ARG A 1 217 ? 14.051 -5.929 -17.586 1.00 56.22 217 ARG A N 1
ATOM 1731 C CA . ARG A 1 217 ? 14.615 -6.034 -16.223 1.00 56.22 217 ARG A CA 1
ATOM 1732 C C . ARG A 1 217 ? 15.423 -7.315 -16.034 1.00 56.22 217 ARG A C 1
ATOM 1734 O O . ARG A 1 217 ? 16.473 -7.284 -15.396 1.00 56.22 217 ARG A O 1
ATOM 1741 N N . SER A 1 218 ? 14.997 -8.414 -16.663 1.00 53.41 218 SER A N 1
ATOM 1742 C CA . SER A 1 218 ? 15.729 -9.684 -16.624 1.00 53.41 218 SER A CA 1
ATOM 1743 C C . SER A 1 218 ? 17.102 -9.601 -17.290 1.00 53.41 218 SER A C 1
ATOM 1745 O O . SER A 1 218 ? 18.043 -10.214 -16.796 1.00 53.41 218 SER A O 1
ATOM 1747 N N . GLU A 1 219 ? 17.244 -8.833 -18.375 1.00 56.00 219 GLU A N 1
ATOM 1748 C CA . GLU A 1 219 ? 18.548 -8.615 -19.015 1.00 56.00 219 GLU A CA 1
ATOM 1749 C C . GLU A 1 219 ? 19.435 -7.676 -18.188 1.00 56.00 219 GLU A C 1
ATOM 1751 O O . GLU A 1 219 ? 20.587 -8.019 -17.931 1.00 56.00 219 GLU A O 1
ATOM 1756 N N . LYS A 1 220 ? 18.897 -6.554 -17.681 1.00 60.44 220 LYS A N 1
ATOM 1757 C CA . LYS A 1 220 ? 19.636 -5.628 -16.799 1.00 60.44 220 LYS A CA 1
ATOM 1758 C C . LYS A 1 220 ? 20.150 -6.304 -15.523 1.00 60.44 220 LYS A C 1
ATOM 1760 O O . LYS A 1 220 ? 21.330 -6.177 -15.211 1.00 60.44 220 LYS A O 1
ATOM 1765 N N . LYS A 1 221 ? 19.299 -7.059 -14.811 1.00 60.16 221 LYS A N 1
ATOM 1766 C CA . LYS A 1 221 ? 19.715 -7.819 -13.619 1.00 60.16 221 LYS A CA 1
ATOM 1767 C C . LYS A 1 221 ? 20.828 -8.796 -13.965 1.00 60.16 221 LYS A C 1
ATOM 1769 O O . LYS A 1 221 ? 21.814 -8.867 -13.245 1.00 60.16 221 LYS A O 1
ATOM 1774 N N . LYS A 1 222 ? 20.693 -9.533 -15.070 1.00 59.12 222 LYS A N 1
ATOM 1775 C CA . LYS A 1 222 ? 21.691 -10.520 -15.492 1.00 59.12 222 LYS A CA 1
ATOM 1776 C C . LYS A 1 222 ? 23.056 -9.877 -15.751 1.00 59.12 222 LYS A C 1
ATOM 1778 O O . LYS A 1 222 ? 24.049 -10.389 -15.250 1.00 59.12 222 LYS A O 1
ATOM 1783 N N . ILE A 1 223 ? 23.076 -8.723 -16.418 1.00 64.44 223 ILE A N 1
ATOM 1784 C CA . ILE A 1 223 ? 24.291 -7.926 -16.633 1.00 64.44 223 ILE A CA 1
ATOM 1785 C C . ILE A 1 223 ? 24.881 -7.469 -15.291 1.00 64.44 223 ILE A C 1
ATOM 1787 O O . ILE A 1 223 ? 26.066 -7.658 -15.055 1.00 64.44 223 ILE A O 1
ATOM 1791 N N . GLN A 1 224 ? 24.061 -6.956 -14.372 1.00 67.25 224 GLN A N 1
ATOM 1792 C CA . GLN A 1 224 ? 24.524 -6.499 -13.056 1.00 67.25 224 GLN A CA 1
ATOM 1793 C C . GLN A 1 224 ? 25.036 -7.644 -12.157 1.00 67.25 224 GLN A C 1
ATOM 1795 O O . GLN A 1 224 ? 25.957 -7.448 -11.364 1.00 67.25 224 GLN A O 1
ATOM 1800 N N . TYR A 1 225 ? 24.458 -8.846 -12.259 1.00 65.69 225 TYR A N 1
ATOM 1801 C CA . TYR A 1 225 ? 24.952 -10.048 -11.575 1.00 65.69 225 TYR A CA 1
ATOM 1802 C C . TYR A 1 225 ? 26.285 -10.533 -12.156 1.00 65.69 225 TYR A C 1
ATOM 1804 O O . TYR A 1 225 ? 27.147 -10.964 -11.391 1.00 65.69 225 TYR A O 1
ATOM 1812 N N . GLU A 1 226 ? 26.448 -10.474 -13.479 1.00 73.00 226 GLU A N 1
ATOM 1813 C CA . GLU A 1 226 ? 27.706 -10.796 -14.163 1.00 73.00 226 GLU A CA 1
ATOM 1814 C C . GLU A 1 226 ? 28.804 -9.791 -13.768 1.00 73.00 226 GLU A C 1
ATOM 1816 O O . GLU A 1 226 ? 29.880 -10.207 -13.346 1.00 73.00 226 GLU A O 1
ATOM 1821 N N . GLU A 1 227 ? 28.492 -8.492 -13.741 1.00 71.81 227 GLU A N 1
ATOM 1822 C CA . GLU A 1 227 ? 29.416 -7.419 -13.339 1.00 71.8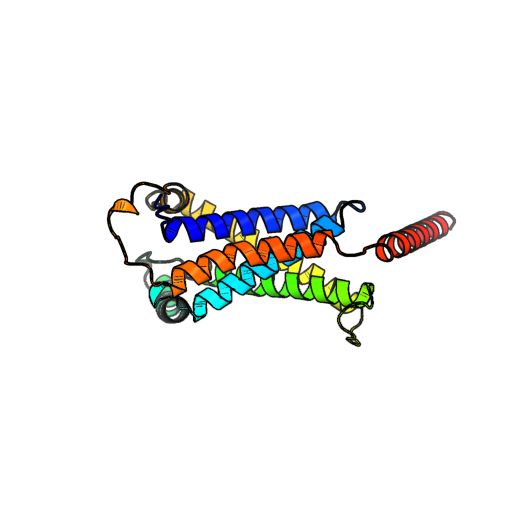1 227 GLU A CA 1
ATOM 1823 C C . GLU A 1 227 ? 29.862 -7.553 -11.869 1.00 71.81 227 GLU A C 1
ATOM 1825 O O . GLU A 1 227 ? 31.053 -7.488 -11.571 1.00 71.81 227 GLU A O 1
ATOM 1830 N N . LYS A 1 228 ? 28.934 -7.863 -10.947 1.00 70.31 228 LYS A N 1
ATOM 1831 C CA . LYS A 1 228 ? 29.279 -8.180 -9.546 1.00 70.31 228 LYS A CA 1
ATOM 1832 C C . LYS A 1 228 ? 30.137 -9.435 -9.419 1.00 70.31 228 LYS A C 1
ATOM 1834 O O . LYS A 1 228 ? 31.001 -9.485 -8.552 1.00 70.31 228 LYS A O 1
ATOM 1839 N N . GLN A 1 229 ? 29.883 -10.479 -10.210 1.00 74.31 229 GLN A N 1
ATOM 1840 C CA . GLN A 1 229 ? 30.715 -11.684 -10.157 1.00 74.31 229 GLN A CA 1
ATOM 1841 C C . GLN A 1 229 ? 32.132 -11.423 -10.650 1.00 74.31 229 GLN A C 1
ATOM 1843 O O . GLN A 1 229 ? 33.062 -12.034 -10.128 1.00 74.31 229 GLN A O 1
ATOM 1848 N N . ASP A 1 230 ? 32.294 -10.558 -11.641 1.00 71.50 230 ASP A N 1
ATOM 1849 C CA . ASP A 1 230 ? 33.608 -10.224 -12.169 1.00 71.50 230 ASP A CA 1
ATOM 1850 C C . ASP A 1 230 ? 34.382 -9.311 -11.203 1.00 71.50 230 ASP A C 1
ATOM 1852 O O . ASP A 1 230 ? 35.557 -9.575 -10.964 1.00 71.50 230 ASP A O 1
ATOM 1856 N N . GLU A 1 231 ? 33.713 -8.377 -10.515 1.00 71.12 231 GLU A N 1
ATOM 1857 C CA . GLU A 1 231 ? 34.306 -7.594 -9.413 1.00 71.12 231 GLU A CA 1
ATOM 1858 C C . GLU A 1 231 ? 34.754 -8.488 -8.237 1.00 71.12 231 GLU A C 1
ATOM 1860 O O . GLU A 1 231 ? 35.826 -8.288 -7.671 1.00 71.12 231 GLU A O 1
ATOM 1865 N N . TYR A 1 232 ? 33.977 -9.524 -7.892 1.00 65.25 232 TYR A N 1
ATOM 1866 C CA . TYR A 1 232 ? 34.373 -10.501 -6.866 1.00 65.25 232 TYR A CA 1
ATOM 1867 C C . TYR A 1 232 ? 35.583 -11.349 -7.284 1.00 65.25 232 TYR A C 1
ATOM 1869 O O . TYR A 1 232 ? 36.430 -11.637 -6.444 1.00 65.25 232 TYR A O 1
ATOM 1877 N N . LYS A 1 233 ? 35.685 -11.745 -8.560 1.00 68.31 233 LYS A N 1
ATOM 1878 C CA . LYS A 1 233 ? 36.838 -12.516 -9.060 1.00 68.31 233 LYS A CA 1
ATOM 1879 C C . LYS A 1 233 ? 38.109 -11.676 -9.108 1.00 68.31 233 LYS A C 1
ATOM 1881 O O . LYS A 1 233 ? 39.170 -12.185 -8.779 1.00 68.31 233 LYS A O 1
ATOM 1886 N N . GLU A 1 234 ? 37.999 -10.406 -9.487 1.00 64.31 234 GLU A N 1
ATOM 1887 C CA . GLU A 1 234 ? 39.140 -9.487 -9.536 1.00 64.31 234 GLU A CA 1
ATOM 1888 C C . GLU A 1 234 ? 39.679 -9.178 -8.126 1.00 64.31 234 GLU A C 1
ATOM 1890 O O . GLU A 1 234 ? 40.873 -8.961 -7.957 1.00 64.31 234 GLU A O 1
ATOM 1895 N N . HIS A 1 235 ? 38.827 -9.250 -7.096 1.00 60.34 235 HIS A N 1
ATOM 1896 C CA . HIS A 1 235 ? 39.227 -9.058 -5.700 1.00 60.34 235 HIS A CA 1
ATOM 1897 C C . HIS A 1 235 ? 39.846 -10.294 -5.018 1.00 60.34 235 HIS A C 1
ATOM 1899 O O . HIS A 1 235 ? 40.489 -10.131 -3.982 1.00 60.34 235 HIS A O 1
ATOM 1905 N N . ASP A 1 236 ? 39.644 -11.498 -5.564 1.00 58.72 236 ASP A N 1
ATOM 1906 C CA . ASP A 1 236 ? 40.190 -12.761 -5.036 1.00 58.72 236 ASP A CA 1
ATOM 1907 C C . ASP A 1 236 ? 41.566 -13.127 -5.651 1.00 58.72 236 ASP A C 1
ATOM 1909 O O . ASP A 1 236 ? 42.228 -14.048 -5.163 1.00 58.72 236 ASP A O 1
ATOM 1913 N N . ASP A 1 237 ? 41.999 -12.413 -6.701 1.00 57.97 237 ASP A N 1
ATOM 1914 C CA . ASP A 1 237 ? 43.261 -12.634 -7.433 1.00 57.97 237 ASP A CA 1
ATOM 1915 C C . ASP A 1 237 ? 44.425 -11.692 -7.003 1.00 57.97 237 ASP A C 1
ATOM 1917 O O . ASP A 1 237 ? 45.538 -11.835 -7.523 1.00 57.97 237 ASP A O 1
ATOM 1921 N N . ASP A 1 238 ? 44.205 -10.792 -6.028 1.00 51.94 238 ASP A N 1
ATOM 1922 C CA . ASP A 1 238 ? 45.199 -9.884 -5.395 1.00 51.94 238 ASP A CA 1
ATOM 1923 C C . ASP A 1 238 ? 45.578 -10.311 -3.955 1.00 51.94 238 ASP A C 1
ATOM 1925 O O . ASP A 1 238 ? 46.782 -10.229 -3.596 1.00 51.94 238 ASP A O 1
#

Organism: NCBI:txid1409788

Radius of gyration: 22.19 Å; chains: 1; bounding box: 77×32×58 Å

Secondary structure (DSSP, 8-state):
------HHHHHHHHHHHHHHHHHHHHHHHT-TT-HHHHHHHHHHHHHHHHHHHHHHHHS-TTT-HHHHHHHHHHHHHHHHHHHHHS----S--HHHHHHHHHHHHHHHHHHHHHHHHHHHHTTSS------HHHHHHHHHHHHHHHHHHHHHHHHHHHHHHHH-TT--HHHHHH--SSSGGG------HHHHHHHHHHHHHHHHHHHHHHT---HHHHHHHHHHHHHHHHHHHHHH--

Foldseek 3Di:
DDDLCFPLNLVLVLVVLLVVLLVQLVVQVPPPVRVLSNQLSLLLNLLSLVLLVVCCPVPDPVSHCVVLVVCLVVVVVQVVVCVVPVDDPPPDDSVLSVLVVLLSVLSNLLSVLVVVLLCVQVVPDDPDPDDSVVSVVVNVVSSVVNVVSVVVNVVVVVCCCPVVVVDCPVVSSVVSDDPRPPDPDPDDPVNVVSSVVSVPVSVVSSVVSSVDDPPRVSVVVVVVVVVVVVVVVVVVVD

Sequence (238 aa):
MNTKISTLSIKSIFHWFLAIGFTAAYISEDFDRNENVHYAFGLFVGALIMFRIIYGFVGPKWASYKVFLIGIKNQTASLVNLFKKGKAKYISNPLASIVMLCILIVGLLCSLSGFILYSIESNSLINLNLSENFVEEAHEILANLFLILIGIHVVGIIYDIIFLAKTKILLSILKVNKLAEKKSLKENIFQFTFSTLWLIVPFFAFYFGMSLPTENRSEKKKIQYEEKQDEYKEHDDD